Protein AF-A0A521JQ49-F1 (afdb_monomer)

Structure (mmCIF, N/CA/C/O backbone):
data_AF-A0A521JQ49-F1
#
_entry.id   AF-A0A521JQ49-F1
#
loop_
_atom_site.group_PDB
_atom_site.id
_atom_site.type_symbol
_atom_site.label_atom_id
_atom_site.label_alt_id
_atom_site.label_comp_id
_atom_site.label_asym_id
_atom_site.label_entity_id
_atom_site.label_seq_id
_atom_site.pdbx_PDB_ins_code
_atom_site.Cartn_x
_atom_site.Cartn_y
_atom_site.Cartn_z
_atom_site.occupancy
_atom_site.B_iso_or_equiv
_atom_site.auth_seq_id
_atom_site.auth_comp_id
_atom_site.auth_asym_id
_atom_site.auth_atom_id
_atom_site.pdbx_PDB_model_num
ATOM 1 N N . MET A 1 1 ? -17.412 30.060 12.364 1.00 31.48 1 MET A N 1
ATOM 2 C CA . MET A 1 1 ? -17.641 28.691 11.854 1.00 31.48 1 MET A CA 1
ATOM 3 C C . MET A 1 1 ? -16.648 27.800 12.574 1.00 31.48 1 MET A C 1
ATOM 5 O O . MET A 1 1 ? -15.488 28.174 12.624 1.00 31.48 1 MET A O 1
ATOM 9 N N . ALA A 1 2 ? -17.095 26.722 13.217 1.00 30.50 2 ALA A N 1
ATOM 10 C CA . ALA A 1 2 ? -16.216 25.828 13.969 1.00 30.50 2 ALA A CA 1
ATOM 11 C C . ALA A 1 2 ? -15.438 24.932 12.990 1.00 30.50 2 ALA A C 1
ATOM 13 O O . ALA A 1 2 ? -15.905 23.855 12.639 1.00 30.50 2 ALA A O 1
ATOM 14 N N . SER A 1 3 ? -14.298 25.415 12.499 1.00 37.91 3 SER A N 1
ATOM 15 C CA . SER A 1 3 ? -13.393 24.679 11.603 1.00 37.91 3 SER A CA 1
ATOM 16 C C . SER A 1 3 ? -12.404 23.763 12.334 1.00 37.91 3 SER A C 1
ATOM 18 O O . SER A 1 3 ? -11.645 23.062 11.679 1.00 37.91 3 SER A O 1
ATOM 20 N N . ASP A 1 4 ? -12.416 23.730 13.669 1.00 43.69 4 ASP A N 1
ATOM 21 C CA . ASP A 1 4 ? -11.276 23.222 14.449 1.00 43.69 4 ASP A CA 1
ATOM 22 C C . ASP A 1 4 ? -11.618 22.016 15.346 1.00 43.69 4 ASP A C 1
ATOM 24 O O . ASP A 1 4 ? -11.002 21.792 16.388 1.00 43.69 4 ASP A O 1
ATOM 28 N N . VAL A 1 5 ? -12.586 21.192 14.941 1.00 46.16 5 VAL A N 1
ATOM 29 C CA . VAL A 1 5 ? -12.625 19.791 15.386 1.00 46.16 5 VAL A CA 1
ATOM 30 C C . VAL A 1 5 ? -11.880 19.019 14.307 1.00 46.16 5 VAL A C 1
ATOM 32 O O . VAL A 1 5 ? -12.444 18.763 13.248 1.00 46.16 5 VAL A O 1
ATOM 35 N N . GLY A 1 6 ? -10.593 18.736 14.529 1.00 50.19 6 GLY A N 1
ATOM 36 C CA . GLY A 1 6 ? -9.815 17.911 13.605 1.00 50.19 6 GLY A CA 1
ATOM 37 C C . GLY A 1 6 ? -10.588 16.636 13.265 1.00 50.19 6 GLY A C 1
ATOM 38 O O . GLY A 1 6 ? -11.318 16.113 14.108 1.00 50.19 6 GLY A O 1
ATOM 39 N N . ASN A 1 7 ? -10.486 16.159 12.025 1.00 53.72 7 ASN A N 1
ATOM 40 C CA . ASN A 1 7 ? -11.111 14.900 11.629 1.00 53.72 7 ASN A CA 1
ATOM 41 C C . ASN A 1 7 ? -10.481 13.758 12.445 1.00 53.72 7 ASN A C 1
ATOM 43 O O . ASN A 1 7 ? -9.482 13.182 12.038 1.00 53.72 7 ASN A O 1
ATOM 47 N N . TYR A 1 8 ? -11.068 13.422 13.596 1.00 71.62 8 TYR A N 1
ATOM 48 C CA . TYR A 1 8 ? -10.680 12.265 14.415 1.00 71.62 8 TYR A CA 1
ATOM 49 C C . TYR A 1 8 ? -11.219 10.945 13.852 1.00 71.62 8 TYR A C 1
ATOM 51 O O . TYR A 1 8 ? -11.132 9.905 14.497 1.00 71.62 8 TYR A O 1
ATOM 59 N N . GLN A 1 9 ? -11.806 10.994 12.656 1.00 83.25 9 GLN A N 1
ATOM 60 C CA . GLN A 1 9 ? -12.119 9.837 11.839 1.00 83.25 9 GLN A CA 1
ATOM 61 C C . GLN A 1 9 ? -10.811 9.270 11.284 1.00 83.25 9 GLN A C 1
ATOM 63 O O . GLN A 1 9 ? -10.146 9.908 10.471 1.00 83.25 9 GLN A O 1
ATOM 68 N N . LEU A 1 10 ? -10.475 8.058 11.707 1.00 90.88 10 LEU A N 1
ATOM 69 C CA . LEU A 1 10 ? -9.254 7.359 11.317 1.00 90.88 10 LEU A CA 1
ATOM 70 C C . LEU A 1 10 ? -9.487 6.487 10.079 1.00 90.88 10 LEU A C 1
ATOM 72 O O . 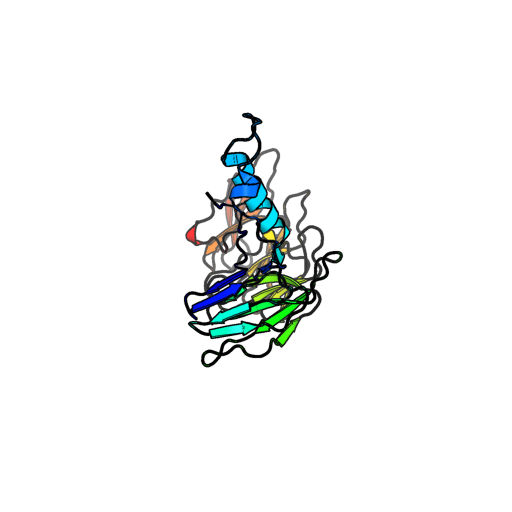LEU A 1 10 ? -8.642 6.430 9.193 1.00 90.88 10 LEU A O 1
ATOM 76 N N . SER A 1 11 ? -10.647 5.830 9.989 1.00 92.81 11 SER A N 1
ATOM 77 C CA . SER A 1 11 ? -11.047 5.059 8.807 1.00 92.81 11 SER A CA 1
ATOM 78 C C . SER A 1 11 ? -12.557 4.827 8.768 1.00 92.81 11 SER A C 1
ATOM 80 O O . SER A 1 11 ? -13.215 4.854 9.809 1.00 92.81 11 SER A O 1
ATOM 82 N N . THR A 1 12 ? -13.124 4.592 7.584 1.00 93.06 12 THR A N 1
ATOM 83 C CA . THR A 1 12 ? -14.559 4.308 7.415 1.00 93.06 12 THR A CA 1
ATOM 84 C C . THR A 1 12 ? -14.818 3.250 6.357 1.00 93.06 12 THR A C 1
ATOM 86 O O . THR A 1 12 ? -14.045 3.071 5.419 1.00 93.06 12 THR A O 1
ATOM 89 N N . SER A 1 13 ? -15.943 2.554 6.499 1.00 91.12 13 SER A N 1
ATOM 90 C CA . SER A 1 13 ? -16.468 1.651 5.483 1.00 91.12 13 SER A CA 1
ATOM 91 C C . SER A 1 13 ? -17.985 1.729 5.437 1.00 91.12 13 SER A C 1
ATOM 93 O O . SER A 1 13 ? -18.670 1.456 6.422 1.00 91.12 13 SER A O 1
ATOM 95 N N . SER A 1 14 ? -18.521 2.061 4.264 1.00 88.19 14 SER A N 1
ATOM 96 C CA . SER A 1 14 ? -19.960 2.000 3.999 1.00 88.19 14 SER A CA 1
ATOM 97 C C . SER A 1 14 ? -20.462 0.567 3.798 1.00 88.19 14 SER A C 1
ATOM 99 O O . SER A 1 14 ? -21.650 0.322 3.976 1.00 88.19 14 SER A O 1
ATOM 101 N N . ILE A 1 15 ? -19.576 -0.386 3.478 1.00 86.38 15 ILE A N 1
ATOM 102 C CA . ILE A 1 15 ? -19.930 -1.796 3.236 1.00 86.38 15 ILE A CA 1
ATOM 103 C C . ILE A 1 15 ? -20.402 -2.458 4.531 1.00 86.38 15 ILE A C 1
ATOM 105 O O . ILE A 1 15 ? -21.446 -3.103 4.557 1.00 86.38 15 ILE A O 1
ATOM 109 N N . VAL A 1 16 ? -19.649 -2.263 5.616 1.00 89.69 16 VAL A N 1
ATOM 110 C CA . VAL A 1 16 ? -19.984 -2.801 6.945 1.00 89.69 16 VAL A CA 1
ATOM 111 C C . VAL A 1 16 ? -20.556 -1.747 7.894 1.00 89.69 16 VAL A C 1
ATOM 113 O O . VAL A 1 16 ? -20.798 -2.050 9.056 1.00 89.69 16 VAL A O 1
ATOM 116 N N . SER A 1 17 ? -20.810 -0.525 7.407 1.00 91.44 17 SER A N 1
ATOM 117 C CA . SER A 1 17 ? -21.291 0.607 8.219 1.00 91.44 17 SER A CA 1
ATOM 118 C C . SER A 1 17 ? -20.440 0.812 9.479 1.00 91.44 17 SER A C 1
ATOM 120 O O . SER A 1 17 ? -20.953 0.835 10.601 1.00 91.44 17 SER A O 1
ATOM 122 N N . ALA A 1 18 ? -19.126 0.911 9.268 1.00 94.06 18 ALA A N 1
ATOM 123 C CA . ALA A 1 18 ? -18.122 1.012 10.318 1.00 94.06 18 ALA A CA 1
ATOM 124 C C . ALA A 1 18 ? -17.349 2.332 10.243 1.00 94.06 18 ALA A C 1
ATOM 126 O O . ALA A 1 18 ? -17.000 2.802 9.155 1.00 94.06 18 ALA A O 1
ATOM 127 N N . VAL A 1 19 ? -17.037 2.895 11.410 1.00 95.44 19 VAL A N 1
ATOM 128 C CA . VAL A 1 19 ? -16.178 4.074 11.570 1.00 95.44 19 VAL A CA 1
ATOM 129 C C . VAL A 1 19 ? -15.189 3.803 12.694 1.00 95.44 19 VAL A C 1
ATOM 131 O O . VAL A 1 19 ? -15.602 3.525 13.817 1.00 95.44 19 VAL A O 1
ATOM 134 N N . VAL A 1 20 ? -13.895 3.913 12.398 1.00 96.44 20 VAL A N 1
ATOM 135 C CA . VAL A 1 20 ? -12.824 3.933 13.401 1.00 96.44 20 VAL A CA 1
ATOM 136 C C . VAL A 1 20 ? -12.488 5.385 13.701 1.00 96.44 20 VAL A C 1
ATOM 138 O O . VAL A 1 20 ? -12.262 6.171 12.776 1.00 96.44 20 VAL A O 1
ATOM 141 N N . TYR A 1 21 ? -12.472 5.756 14.976 1.00 94.75 21 TYR A N 1
ATOM 142 C CA . TYR A 1 21 ? -12.252 7.135 15.396 1.00 94.75 21 TYR A CA 1
ATOM 143 C C . TYR A 1 21 ? -11.681 7.235 16.803 1.00 94.75 21 TYR A C 1
ATOM 145 O O . TYR A 1 21 ? -11.723 6.296 17.596 1.00 94.75 21 TYR A O 1
ATOM 153 N N . GLN A 1 22 ? -11.191 8.428 17.114 1.00 91.94 22 GLN A N 1
ATOM 154 C CA . GLN A 1 22 ? -10.751 8.807 18.447 1.00 91.94 22 GLN A CA 1
ATOM 155 C C . GLN A 1 22 ? -11.693 9.865 19.027 1.00 91.94 22 GLN A C 1
ATOM 157 O O . GLN A 1 22 ? -12.223 10.720 18.312 1.00 91.94 22 GLN A O 1
ATOM 162 N N . LYS A 1 23 ? -11.934 9.804 20.336 1.00 89.38 23 LYS A N 1
ATOM 163 C CA . LYS A 1 23 ? -12.753 10.792 21.049 1.00 89.38 23 LYS A CA 1
ATOM 164 C C . LYS A 1 23 ? -11.875 11.811 21.757 1.00 89.38 23 LYS A C 1
ATOM 166 O O . LYS A 1 23 ? -10.712 11.551 22.040 1.00 89.38 23 LYS A O 1
ATOM 171 N N . ASN A 1 24 ? -12.469 12.947 22.113 1.00 85.25 24 ASN A N 1
ATOM 172 C CA . ASN A 1 24 ? -11.878 13.843 23.098 1.00 85.25 24 ASN A CA 1
ATOM 173 C C . ASN A 1 24 ? -12.423 13.514 24.488 1.00 85.25 24 ASN A C 1
ATOM 175 O O . ASN A 1 24 ? -13.637 13.495 24.697 1.00 85.25 24 ASN A O 1
ATOM 179 N N . ASN A 1 25 ? -11.517 13.348 25.440 1.00 82.75 25 ASN A N 1
ATOM 180 C CA . ASN A 1 25 ? -11.802 13.479 26.855 1.00 82.75 25 ASN A CA 1
ATOM 181 C C . ASN A 1 25 ? -11.955 14.970 27.180 1.00 82.75 25 ASN A C 1
ATOM 183 O O . ASN A 1 25 ? -11.150 15.794 26.744 1.00 82.75 25 ASN A O 1
ATOM 187 N N . MET A 1 26 ? -12.984 15.329 27.943 1.00 77.06 26 MET A N 1
ATOM 188 C CA . MET A 1 26 ? -13.205 16.705 28.384 1.00 77.06 26 MET A CA 1
ATOM 189 C C . MET A 1 26 ? -12.995 16.776 29.892 1.00 77.06 26 MET A C 1
ATOM 191 O O . MET A 1 26 ? -13.676 16.092 30.655 1.00 77.06 26 MET A O 1
ATOM 195 N N . SER A 1 27 ? -12.043 17.599 30.319 1.00 75.88 27 SER A N 1
ATOM 196 C CA . SER A 1 27 ? -11.901 17.940 31.735 1.00 75.88 27 SER A CA 1
ATOM 197 C C . SER A 1 27 ? -13.048 18.852 32.184 1.00 75.88 27 SER A C 1
ATOM 199 O O . SER A 1 27 ? -13.693 19.513 31.369 1.00 75.88 27 SER A O 1
ATOM 201 N N . SER A 1 28 ? -13.344 18.882 33.486 1.00 71.50 28 SER A N 1
ATOM 202 C CA . SER A 1 28 ? -14.395 19.751 34.024 1.00 71.50 28 SER A CA 1
ATOM 203 C C . SER A 1 28 ? -14.069 21.222 33.751 1.00 71.50 28 SER A C 1
ATOM 205 O O . SER A 1 28 ? -13.056 21.732 34.230 1.00 71.50 28 SER A O 1
ATOM 207 N N . ILE A 1 29 ? -14.943 21.913 33.020 1.00 70.19 29 ILE A N 1
ATOM 208 C CA . ILE A 1 29 ? -14.820 23.347 32.746 1.00 70.19 29 ILE A CA 1
ATOM 209 C C . ILE A 1 29 ? -15.590 24.112 33.826 1.00 70.19 29 ILE A C 1
ATOM 211 O O . ILE A 1 29 ? -16.771 23.847 34.054 1.00 70.19 29 ILE A O 1
ATOM 215 N N . ASN A 1 30 ? -14.948 25.087 34.473 1.00 71.69 30 ASN A N 1
ATOM 216 C CA . ASN A 1 30 ? -15.637 25.986 35.398 1.00 71.69 30 ASN A CA 1
ATOM 217 C C . ASN A 1 30 ? -16.684 26.820 34.645 1.00 71.69 30 ASN A C 1
ATOM 219 O O . ASN A 1 30 ? -16.354 27.581 33.736 1.00 71.69 30 ASN A O 1
ATOM 223 N N . THR A 1 31 ? -17.949 26.701 35.043 1.00 70.88 31 THR A N 1
ATOM 224 C CA . THR A 1 31 ? -19.044 27.515 34.504 1.00 70.88 31 THR A CA 1
ATOM 225 C C . THR A 1 31 ? -18.923 28.959 34.992 1.00 70.88 31 THR A C 1
ATOM 227 O O . THR A 1 31 ? -18.894 29.187 36.200 1.00 70.88 31 THR A O 1
ATOM 230 N N . GLN A 1 32 ? -18.897 29.930 34.075 1.00 69.12 32 GLN A N 1
ATOM 231 C CA . GLN A 1 32 ? -18.941 31.364 34.396 1.00 69.12 32 GLN A CA 1
ATOM 232 C C . GLN A 1 32 ? -20.349 31.917 34.175 1.00 69.12 32 GLN A C 1
ATOM 234 O O . GLN A 1 32 ? -21.030 31.528 33.221 1.00 69.12 32 GLN A O 1
ATOM 239 N N . LYS A 1 33 ? -20.806 32.829 35.042 1.00 75.31 33 LYS A N 1
ATOM 240 C CA . LYS A 1 33 ? -22.092 33.497 34.813 1.00 75.31 33 LYS A CA 1
ATOM 241 C C . LYS A 1 33 ? -21.931 34.528 33.708 1.00 75.31 33 LYS A C 1
ATOM 243 O O . LYS A 1 33 ? -20.992 35.313 33.720 1.00 75.31 33 LYS A O 1
ATOM 248 N N . LEU A 1 34 ? -22.904 34.595 32.802 1.00 68.62 34 LEU A N 1
ATOM 249 C CA . LEU A 1 34 ? -22.906 35.576 31.713 1.00 68.62 34 LEU A CA 1
ATOM 250 C C . LEU A 1 34 ? -22.799 37.024 32.230 1.00 68.62 34 LEU A C 1
ATOM 252 O O . LEU A 1 34 ? -22.136 37.854 31.620 1.00 68.62 34 LEU A O 1
ATOM 256 N N . SER A 1 35 ? -23.389 37.306 33.394 1.00 74.12 35 SER A N 1
ATOM 257 C CA . SER A 1 35 ? -23.287 38.607 34.056 1.00 74.12 35 SER A CA 1
ATOM 258 C C . SER A 1 35 ? -21.869 38.963 34.508 1.00 74.12 35 SER A C 1
ATOM 260 O O . SER A 1 35 ? -21.582 40.138 34.606 1.00 74.12 35 SER A O 1
ATOM 262 N N . GLU A 1 36 ? -20.992 37.995 34.786 1.00 70.19 36 GLU A N 1
ATOM 263 C CA . GLU A 1 36 ? -19.593 38.237 35.197 1.00 70.19 36 GLU A CA 1
ATOM 264 C C . GLU A 1 36 ? -18.675 38.505 33.994 1.00 70.19 36 GLU A C 1
ATOM 266 O O . GLU A 1 36 ? -17.567 39.009 34.147 1.00 70.19 36 GLU A O 1
ATOM 271 N N . ILE A 1 37 ? -19.142 38.155 32.793 1.00 66.75 37 ILE A N 1
ATOM 272 C CA . ILE A 1 37 ? -18.418 38.316 31.529 1.00 66.75 37 ILE A CA 1
ATOM 273 C C . ILE A 1 37 ? -18.683 39.711 30.938 1.00 66.75 37 ILE A C 1
ATOM 275 O O . ILE A 1 37 ? -17.800 40.292 30.326 1.00 66.75 37 ILE A O 1
ATOM 279 N N . ILE A 1 38 ? -19.876 40.277 31.160 1.00 67.00 38 ILE A N 1
ATOM 280 C CA . ILE A 1 38 ? -20.345 41.530 30.531 1.00 67.00 38 ILE A CA 1
ATOM 281 C C . ILE A 1 38 ? -20.077 42.775 31.419 1.00 67.00 38 ILE A C 1
ATOM 283 O O . ILE A 1 38 ? -20.438 43.890 31.064 1.00 67.00 38 ILE A O 1
ATOM 287 N N . THR A 1 39 ? -19.452 42.623 32.592 1.00 60.22 39 THR A N 1
ATOM 288 C CA . THR A 1 39 ? -19.426 43.671 33.639 1.00 60.22 39 THR A CA 1
ATOM 289 C C . THR A 1 39 ? -18.318 44.727 33.582 1.00 60.22 39 THR A C 1
ATOM 291 O O . THR A 1 39 ? -18.199 45.486 34.540 1.00 60.22 39 THR A O 1
ATOM 294 N N . SER A 1 40 ? -17.514 44.847 32.527 1.00 55.66 40 SER A N 1
ATOM 295 C CA . SER A 1 40 ? -16.548 45.955 32.454 1.00 55.66 40 SER A CA 1
ATOM 296 C C . SER A 1 40 ? -17.086 47.113 31.616 1.00 55.66 40 SER A C 1
ATOM 298 O O . SER A 1 40 ? -17.296 46.958 30.418 1.00 55.66 40 SER A O 1
ATOM 300 N N . ASP A 1 41 ? -17.190 48.293 32.234 1.00 56.88 41 ASP A N 1
ATOM 301 C CA . ASP A 1 41 ? -17.374 49.612 31.595 1.00 56.88 41 ASP A CA 1
ATOM 302 C C . ASP A 1 41 ? -16.250 49.977 30.582 1.00 56.88 41 ASP A C 1
ATOM 304 O O . ASP A 1 41 ? -16.240 51.068 30.009 1.00 56.88 41 ASP A O 1
ATOM 308 N N . ASP A 1 42 ? -15.305 49.064 30.329 1.00 56.06 42 ASP A N 1
ATOM 309 C CA . ASP A 1 42 ? -14.227 49.190 29.352 1.00 56.06 42 ASP A CA 1
ATOM 310 C C . ASP A 1 42 ? -14.703 48.765 27.957 1.00 56.06 42 ASP A C 1
ATOM 312 O O . ASP A 1 42 ? -14.700 47.599 27.562 1.00 56.06 42 ASP A O 1
ATOM 316 N N . ASN A 1 43 ? -15.091 49.780 27.194 1.00 57.28 43 ASN A N 1
ATOM 317 C CA . ASN A 1 43 ? -15.701 49.740 25.866 1.00 57.28 43 ASN A CA 1
ATOM 318 C C . ASN A 1 43 ? -14.747 49.279 24.729 1.00 57.28 43 ASN A C 1
ATOM 320 O O . ASN A 1 43 ? -14.817 49.797 23.615 1.00 57.28 43 ASN A O 1
ATOM 324 N N . TYR A 1 44 ? -13.815 48.358 25.009 1.00 59.38 44 TYR A N 1
ATOM 325 C CA . TYR A 1 44 ? -12.797 47.887 24.056 1.00 59.38 44 TYR A CA 1
ATOM 326 C C . TYR A 1 44 ? -12.820 46.369 23.808 1.00 59.38 44 TYR A C 1
ATOM 328 O O . TYR A 1 44 ? -12.344 45.930 22.765 1.00 59.38 44 TYR A O 1
ATOM 336 N N . TYR A 1 45 ? -13.401 45.573 24.715 1.00 63.88 45 TYR A N 1
ATOM 337 C CA . TYR A 1 45 ? -13.618 44.139 24.491 1.00 63.88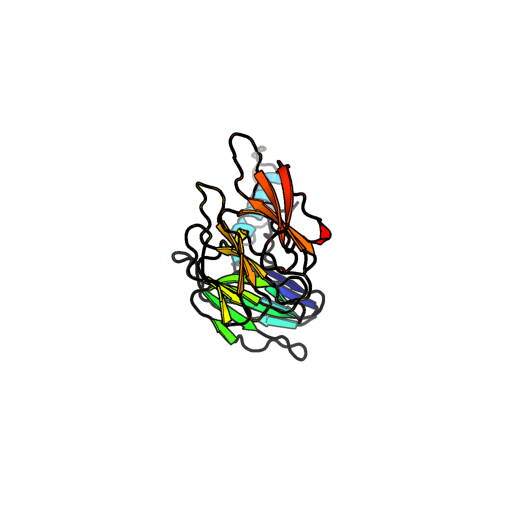 45 TYR A CA 1
ATOM 338 C C . TYR A 1 45 ? -14.954 43.922 23.787 1.00 63.88 45 TYR A C 1
ATOM 340 O O . TYR A 1 45 ? -16.028 44.199 24.325 1.00 63.88 45 TYR A O 1
ATOM 348 N N . SER A 1 46 ? -14.897 43.443 22.551 1.00 71.25 46 SER A N 1
ATOM 349 C CA . SER A 1 46 ? -16.096 43.138 21.786 1.00 71.25 46 SER A CA 1
ATOM 350 C C . SER A 1 46 ? -16.704 41.811 22.256 1.00 71.25 46 SER A C 1
ATOM 352 O O . SER A 1 46 ? -16.020 40.935 22.781 1.00 71.25 46 SER A O 1
ATOM 354 N N . VAL A 1 47 ? -18.000 41.602 22.006 1.00 70.50 47 VAL A N 1
ATOM 355 C CA . VAL A 1 47 ? -18.672 40.301 22.227 1.00 70.50 47 VAL A CA 1
ATOM 356 C C . VAL A 1 47 ? -17.916 39.144 21.551 1.00 70.50 47 VAL A C 1
ATOM 358 O O . VAL A 1 47 ? -17.961 38.009 22.023 1.00 70.50 47 VAL A O 1
ATOM 361 N N . TYR A 1 48 ? -17.200 39.436 20.464 1.00 72.94 48 TYR A N 1
ATOM 362 C CA . TYR A 1 48 ? -16.380 38.471 19.744 1.00 72.94 48 TYR A CA 1
ATOM 363 C C . TYR A 1 48 ? -15.224 37.930 20.597 1.00 72.94 48 TYR A C 1
ATOM 365 O O . TYR A 1 48 ? -15.001 36.722 20.609 1.00 72.94 48 TYR A O 1
ATOM 373 N N . ASP A 1 49 ? -14.554 38.792 21.361 1.00 77.12 49 ASP A N 1
ATOM 374 C CA . ASP A 1 49 ? -13.399 38.422 22.186 1.00 77.12 49 ASP A CA 1
ATOM 375 C C . ASP A 1 49 ? -13.813 37.489 23.336 1.00 77.12 49 ASP A C 1
ATOM 377 O O . ASP A 1 49 ? -13.166 36.478 23.596 1.00 77.12 49 ASP A O 1
ATOM 381 N N . TYR A 1 50 ? -14.977 37.732 23.947 1.00 75.25 50 TYR A N 1
ATOM 382 C CA . TYR A 1 50 ? -15.530 36.840 24.973 1.00 75.25 50 TYR A CA 1
ATOM 383 C C . TYR A 1 50 ? -15.921 35.461 24.428 1.00 75.25 50 TYR A C 1
ATOM 385 O O . TYR A 1 50 ? -15.728 34.442 25.095 1.00 75.25 50 TYR A O 1
ATOM 393 N N . ILE A 1 51 ? -16.491 35.413 23.219 1.00 78.00 51 ILE A N 1
ATOM 394 C CA . ILE A 1 51 ? -16.811 34.147 22.549 1.00 78.00 51 ILE A CA 1
ATOM 395 C C . ILE A 1 51 ? -15.521 33.386 22.233 1.00 78.00 51 ILE A C 1
ATOM 397 O O . ILE A 1 51 ? -15.477 32.171 22.434 1.00 78.00 51 ILE A O 1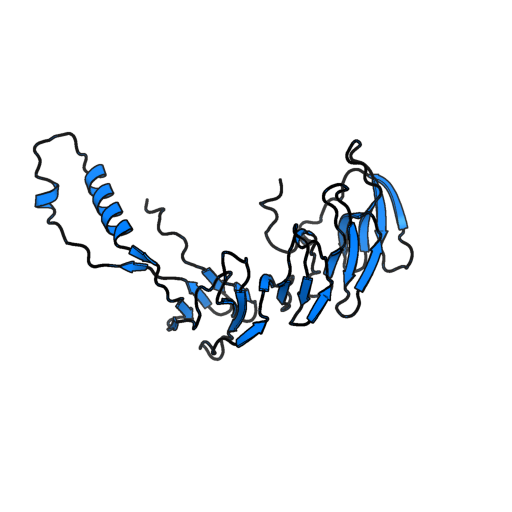
ATOM 401 N N . TYR A 1 52 ? -14.483 34.089 21.779 1.00 81.38 52 TYR A N 1
ATOM 402 C CA . TYR A 1 52 ? -13.180 33.507 21.485 1.00 81.38 52 TYR A CA 1
ATOM 403 C C . TYR A 1 52 ? -12.530 32.903 22.740 1.00 81.38 52 TYR A C 1
ATOM 405 O O . TYR A 1 52 ? -12.167 31.728 22.734 1.00 81.38 52 TYR A O 1
ATOM 413 N N . ASP A 1 53 ? -12.497 33.631 23.858 1.00 80.69 53 ASP A N 1
ATOM 414 C CA . ASP A 1 53 ? -11.947 33.135 25.128 1.00 80.69 53 ASP A CA 1
ATOM 415 C C . ASP A 1 53 ? -12.678 31.890 25.652 1.00 80.69 53 ASP A C 1
ATOM 417 O O . ASP A 1 53 ? -12.064 30.961 26.186 1.00 80.69 53 ASP A O 1
ATOM 421 N N . LEU A 1 54 ? -14.006 31.846 25.510 1.00 79.75 54 LEU A N 1
ATOM 422 C CA . LEU A 1 54 ? -14.797 30.669 25.874 1.00 79.75 54 LEU A CA 1
ATOM 423 C C . LEU A 1 54 ? -14.480 29.474 24.968 1.00 79.75 54 LEU A C 1
ATOM 425 O O . LEU A 1 54 ? -14.363 28.350 25.461 1.00 79.75 54 LEU A O 1
ATOM 429 N N . GLN A 1 55 ? -14.323 29.703 23.663 1.00 82.62 55 GLN A N 1
ATOM 430 C CA . GLN A 1 55 ? -13.933 28.663 22.711 1.00 82.62 55 GLN A CA 1
ATOM 431 C C . GLN A 1 55 ? -12.543 28.110 23.026 1.00 82.62 55 GLN A C 1
ATOM 433 O O . GLN A 1 55 ? -12.384 26.891 23.059 1.00 82.62 55 GLN A O 1
ATOM 438 N N . GLU A 1 56 ? -11.578 28.972 23.344 1.00 81.94 56 GLU A N 1
ATOM 439 C CA . GLU A 1 56 ? -10.222 28.564 23.712 1.00 81.94 56 GLU A CA 1
ATOM 440 C C . GLU A 1 56 ? -10.187 27.793 25.036 1.00 81.94 56 GLU A C 1
ATOM 442 O O . GLU A 1 56 ? -9.535 26.755 25.119 1.00 81.94 56 GLU A O 1
ATOM 447 N N . LYS A 1 57 ? -10.965 28.192 26.052 1.00 81.25 57 LYS A N 1
ATOM 448 C CA . LYS A 1 57 ? -11.103 27.406 27.296 1.00 81.25 57 LYS A CA 1
ATOM 449 C C . LYS A 1 57 ? -11.680 26.015 27.035 1.00 81.25 57 LYS A C 1
ATOM 451 O O . LYS A 1 57 ? -11.186 25.028 27.578 1.00 81.25 57 LYS A O 1
ATOM 456 N N . ILE A 1 58 ? -12.710 25.918 26.190 1.00 80.69 58 ILE A N 1
ATOM 457 C CA . ILE A 1 58 ? -13.285 24.626 25.791 1.00 80.69 58 ILE A CA 1
ATOM 458 C C . ILE A 1 58 ? -12.252 23.808 25.013 1.00 80.69 58 ILE A C 1
ATOM 460 O O . ILE A 1 58 ? -12.120 22.612 25.264 1.00 80.69 58 ILE A O 1
ATOM 464 N N . ARG A 1 59 ? -11.500 24.427 24.100 1.00 79.06 59 ARG A N 1
ATOM 465 C CA . ARG A 1 59 ? -10.453 23.768 23.316 1.00 79.06 59 ARG A CA 1
ATOM 466 C C . ARG A 1 59 ? -9.348 23.221 24.217 1.00 79.06 59 ARG A C 1
ATOM 468 O O . ARG A 1 59 ? -9.065 22.033 24.146 1.00 79.06 59 ARG A O 1
ATOM 475 N N . ALA A 1 60 ? -8.808 24.045 25.110 1.00 80.44 60 ALA A N 1
ATOM 476 C CA . ALA A 1 60 ? -7.756 23.670 26.053 1.00 80.44 60 ALA A CA 1
ATOM 477 C C . ALA A 1 60 ? -8.204 22.606 27.070 1.00 80.44 60 ALA A C 1
ATOM 479 O O . ALA A 1 60 ? -7.377 21.880 27.612 1.00 80.44 60 ALA A O 1
ATOM 480 N N . SER A 1 61 ? -9.511 22.491 27.333 1.00 81.31 61 SER A N 1
ATOM 481 C CA . SER A 1 61 ? -10.051 21.454 28.222 1.00 81.31 61 SER A CA 1
ATOM 482 C C . SER A 1 61 ? -10.153 20.065 27.580 1.00 81.31 61 SER A C 1
ATOM 484 O O . SER A 1 61 ? -10.375 19.083 28.303 1.00 81.31 61 SER A O 1
ATOM 486 N N . ARG A 1 62 ? -10.049 19.984 26.244 1.00 82.75 62 ARG A N 1
ATOM 487 C CA . ARG A 1 62 ? -10.142 18.743 25.470 1.00 82.75 62 ARG A CA 1
ATOM 488 C C . ARG A 1 62 ? -8.760 18.133 25.310 1.00 82.75 62 ARG A C 1
ATOM 490 O O . ARG A 1 62 ? -7.850 18.782 24.811 1.00 82.75 62 ARG A O 1
ATOM 497 N N . ASN A 1 63 ? -8.649 16.860 25.655 1.00 82.75 63 ASN A N 1
ATOM 498 C CA . ASN A 1 63 ? -7.487 16.041 25.342 1.00 82.75 63 ASN A CA 1
ATOM 499 C C . ASN A 1 63 ? -7.954 14.833 24.543 1.00 82.75 63 ASN A C 1
ATOM 501 O O . ASN A 1 63 ? -9.059 14.338 24.770 1.00 82.75 63 ASN A O 1
ATOM 505 N N . LEU A 1 64 ? -7.130 14.350 23.621 1.00 84.00 64 LEU A N 1
ATOM 506 C CA . LEU A 1 64 ? -7.448 13.125 22.898 1.00 84.00 64 LEU A CA 1
ATOM 507 C C . LEU A 1 64 ? -7.498 11.943 23.867 1.00 84.00 64 LEU A C 1
ATOM 509 O O . LEU A 1 64 ? -6.712 11.860 24.807 1.00 84.00 64 LEU A O 1
ATOM 513 N N . SER A 1 65 ? -8.482 11.073 23.669 1.00 86.81 65 SER A N 1
ATOM 514 C CA . SER A 1 65 ? -8.573 9.802 24.375 1.00 86.81 65 SER A CA 1
ATOM 515 C C . SER A 1 65 ? -7.475 8.877 23.877 1.00 86.81 65 SER A C 1
ATOM 517 O O . SER A 1 65 ? -7.283 8.771 22.670 1.00 86.81 65 SER A O 1
ATOM 519 N N . ASP A 1 66 ? -6.797 8.186 24.788 1.00 86.81 66 ASP A N 1
ATOM 520 C CA . ASP A 1 66 ? -5.833 7.146 24.414 1.00 86.81 66 ASP A CA 1
ATOM 521 C C . ASP A 1 66 ? -6.528 5.943 23.747 1.00 86.81 66 ASP A C 1
ATOM 523 O O . ASP A 1 66 ? -5.914 5.232 22.955 1.00 86.81 66 ASP A O 1
ATOM 527 N N . ASP A 1 67 ? -7.827 5.754 24.012 1.00 93.19 67 ASP A N 1
ATOM 528 C CA . ASP A 1 67 ? -8.631 4.682 23.435 1.00 93.19 67 ASP A CA 1
ATOM 529 C C . ASP A 1 67 ? -9.042 4.985 21.990 1.00 93.19 67 ASP A C 1
ATOM 531 O O . ASP A 1 67 ? -9.451 6.100 21.636 1.00 93.19 67 ASP A O 1
ATOM 535 N N . ILE A 1 68 ? -9.045 3.933 21.175 1.00 95.56 68 ILE A N 1
ATOM 536 C CA . ILE A 1 68 ? -9.589 3.954 19.821 1.00 95.56 68 ILE A CA 1
ATOM 537 C C . ILE A 1 68 ? -10.939 3.250 19.804 1.00 95.56 68 ILE A C 1
ATOM 539 O O . ILE A 1 68 ? -11.104 2.150 20.334 1.00 95.56 68 ILE A O 1
ATOM 543 N N . TYR A 1 69 ? -11.913 3.895 19.171 1.00 95.44 69 TYR A N 1
ATOM 544 C CA . TYR A 1 69 ? -13.298 3.456 19.135 1.00 95.44 69 TYR A CA 1
ATOM 545 C C . TYR A 1 69 ? -13.670 2.962 17.741 1.00 95.44 69 TYR A C 1
ATOM 547 O O . TYR A 1 69 ? -13.263 3.524 16.722 1.00 95.44 69 TYR A O 1
ATOM 555 N N . LEU A 1 70 ? -14.506 1.930 17.712 1.00 96.56 70 LEU A N 1
ATOM 556 C CA . LEU A 1 70 ? -15.206 1.446 16.535 1.00 96.56 70 LEU A CA 1
ATOM 557 C C . LEU A 1 70 ? -16.706 1.655 16.743 1.00 96.56 70 LEU A C 1
ATOM 559 O O . LEU A 1 70 ? -17.309 1.022 17.612 1.00 96.56 70 LEU A O 1
ATOM 563 N N . ALA A 1 71 ? -17.314 2.489 15.905 1.00 95.50 71 ALA A N 1
ATOM 564 C CA . ALA A 1 71 ? -18.759 2.495 15.722 1.00 95.50 71 ALA A CA 1
ATOM 565 C C . ALA A 1 71 ? -19.118 1.481 14.634 1.00 95.50 71 ALA A C 1
ATOM 567 O O . ALA A 1 71 ? -18.551 1.514 13.541 1.00 95.50 71 ALA A O 1
ATOM 568 N N . LEU A 1 72 ? -20.059 0.589 14.937 1.00 93.38 72 LEU A N 1
ATOM 569 C CA . LEU A 1 72 ? -20.555 -0.454 14.045 1.00 93.38 72 LEU A CA 1
ATOM 570 C C . LEU A 1 72 ? -22.086 -0.458 14.086 1.00 93.38 72 LEU A C 1
ATOM 572 O O . LEU A 1 72 ? -22.702 -1.012 15.003 1.00 93.38 72 LEU A O 1
ATOM 576 N N . GLY A 1 73 ? -22.707 0.197 13.103 1.00 87.56 73 GLY A N 1
ATOM 577 C CA . GLY A 1 73 ? -24.135 0.512 13.156 1.00 87.56 73 GLY A CA 1
ATOM 578 C C . GLY A 1 73 ? -24.476 1.356 14.393 1.00 87.56 73 GLY A C 1
ATOM 579 O O . GLY A 1 73 ? -23.928 2.436 14.576 1.00 87.56 73 GLY A O 1
ATOM 580 N N . GLU A 1 74 ? -25.368 0.854 15.251 1.00 88.62 74 GLU A N 1
ATOM 581 C CA . GLU A 1 74 ? -25.789 1.521 16.499 1.00 88.62 74 GLU A CA 1
ATOM 582 C C . GLU A 1 74 ? -24.935 1.144 17.724 1.00 88.62 74 GLU A C 1
ATOM 584 O O . GLU A 1 74 ? -25.221 1.571 18.843 1.00 88.62 74 GLU A O 1
ATOM 589 N N . LYS A 1 75 ? -23.910 0.303 17.544 1.00 93.94 75 LYS A N 1
ATOM 590 C CA . LYS A 1 75 ? -23.039 -0.160 18.628 1.00 93.94 75 LYS A CA 1
ATOM 591 C C . LYS A 1 75 ? -21.703 0.559 18.591 1.00 93.94 75 LYS A C 1
ATOM 593 O O . LYS A 1 75 ? -21.193 0.887 17.524 1.00 93.94 75 LYS A O 1
ATOM 598 N N . GLU A 1 76 ? -21.110 0.712 19.763 1.00 94.81 76 GLU A N 1
ATOM 599 C CA . GLU A 1 76 ? -19.755 1.219 19.928 1.00 94.81 76 GLU A CA 1
ATOM 600 C C . GLU A 1 76 ? -18.940 0.229 20.761 1.00 94.81 76 GLU A C 1
ATOM 602 O O . GLU A 1 76 ? -19.450 -0.380 21.705 1.00 94.81 76 GLU A O 1
ATOM 607 N N . THR A 1 77 ? -17.675 0.051 20.399 1.00 96.00 77 THR A N 1
ATOM 608 C CA . THR A 1 77 ? -16.709 -0.743 21.158 1.00 96.00 77 THR A CA 1
ATOM 609 C C . THR A 1 77 ? -15.322 -0.114 21.065 1.00 96.00 77 THR A C 1
ATOM 611 O O . THR A 1 77 ? -15.093 0.753 20.220 1.00 96.00 77 THR A O 1
ATOM 614 N N . THR A 1 78 ? -14.405 -0.529 21.934 1.00 96.25 78 THR A N 1
ATOM 615 C CA . THR A 1 78 ? -12.998 -0.124 21.882 1.00 96.25 78 THR A CA 1
ATOM 616 C C . THR A 1 78 ? -12.168 -1.168 21.142 1.00 96.25 78 THR A C 1
ATOM 618 O O . THR A 1 78 ? -12.497 -2.356 21.128 1.00 96.25 78 THR A O 1
ATOM 621 N N . ILE A 1 79 ? -11.095 -0.716 20.501 1.00 97.56 79 ILE A N 1
ATOM 622 C CA . ILE A 1 79 ? -10.103 -1.578 19.859 1.00 97.56 79 ILE A CA 1
ATOM 623 C C . ILE A 1 79 ? -8.925 -1.738 20.827 1.00 97.56 79 ILE A C 1
ATOM 625 O O . ILE A 1 79 ? -8.415 -0.749 21.342 1.00 97.56 79 ILE A O 1
ATOM 629 N N . ASP A 1 80 ? -8.517 -2.982 21.085 1.00 96.88 80 ASP A N 1
ATOM 630 C CA . ASP A 1 80 ? -7.338 -3.310 21.900 1.00 96.88 80 ASP A CA 1
ATOM 631 C C . ASP A 1 80 ? -6.063 -2.997 21.101 1.00 96.88 80 ASP A C 1
ATOM 633 O O . ASP A 1 80 ? -5.713 -3.735 20.178 1.00 96.88 80 ASP A O 1
ATOM 637 N N . CYS A 1 81 ? -5.438 -1.856 21.395 1.00 96.62 81 CYS A N 1
ATOM 638 C CA . CYS A 1 81 ? -4.246 -1.354 20.713 1.00 96.62 81 CYS A CA 1
ATOM 639 C C . CYS A 1 81 ? -3.485 -0.350 21.592 1.00 96.62 81 CYS A C 1
ATOM 641 O O . CYS A 1 81 ? -4.061 0.274 22.484 1.00 96.62 81 CYS A O 1
ATOM 643 N N . ILE A 1 82 ? -2.201 -0.152 21.308 1.00 94.88 82 ILE A N 1
ATOM 644 C CA . ILE A 1 82 ? -1.293 0.748 22.019 1.00 94.88 82 ILE A CA 1
ATOM 645 C C . ILE A 1 82 ? -0.558 1.607 20.989 1.00 94.88 82 ILE A C 1
ATOM 647 O O . ILE A 1 82 ? 0.141 1.090 20.127 1.00 94.88 82 ILE A O 1
ATOM 651 N N . ASN A 1 83 ? -0.689 2.935 21.080 1.00 93.50 83 ASN A N 1
ATOM 652 C CA . ASN A 1 83 ? -0.035 3.888 20.166 1.00 93.50 83 ASN A CA 1
ATOM 653 C C . ASN A 1 83 ? -0.228 3.549 18.669 1.00 93.50 83 ASN A C 1
ATOM 655 O O . ASN A 1 83 ? 0.694 3.657 17.857 1.00 93.50 83 ASN A O 1
ATOM 659 N N . ALA A 1 84 ? -1.430 3.096 18.309 1.00 95.00 84 ALA A N 1
ATOM 660 C CA . ALA A 1 84 ? -1.698 2.571 16.982 1.00 95.00 84 ALA A CA 1
ATOM 661 C C . ALA A 1 84 ? -1.960 3.659 15.927 1.00 95.00 84 ALA A C 1
ATOM 663 O O . ALA A 1 84 ? -2.591 4.690 16.182 1.00 95.00 84 ALA A O 1
ATOM 664 N N . ARG A 1 85 ? -1.493 3.410 14.702 1.00 92.94 85 ARG A N 1
ATOM 665 C CA . ARG A 1 85 ? -1.514 4.349 13.571 1.00 92.94 85 ARG A CA 1
ATOM 666 C C . ARG A 1 85 ? -1.900 3.670 12.269 1.00 92.94 85 ARG A C 1
ATOM 668 O O . ARG A 1 85 ? -2.042 2.454 12.201 1.00 92.94 85 ARG A O 1
ATOM 675 N N . ASN A 1 86 ? -2.024 4.489 11.225 1.00 92.94 86 ASN A N 1
ATOM 676 C CA . ASN A 1 86 ? -2.268 4.062 9.851 1.00 92.94 86 ASN A CA 1
ATOM 677 C C . ASN A 1 86 ? -3.461 3.110 9.792 1.00 92.94 86 ASN A C 1
ATOM 679 O O . ASN A 1 86 ? -3.305 1.919 9.566 1.00 92.94 86 ASN A O 1
ATOM 683 N N . TRP A 1 87 ? -4.651 3.630 10.063 1.00 95.25 87 TRP A N 1
ATOM 684 C CA . TRP A 1 87 ? -5.873 2.839 10.151 1.00 95.25 87 TRP A CA 1
ATOM 685 C C . TRP A 1 87 ? -6.509 2.660 8.780 1.00 95.25 87 TRP A C 1
ATOM 687 O O . TRP A 1 87 ? -6.616 3.610 8.006 1.00 95.25 87 TRP A O 1
ATOM 697 N N . SER A 1 88 ? -6.967 1.454 8.468 1.00 94.50 88 SER A N 1
ATOM 698 C CA . SER A 1 88 ? -7.682 1.188 7.221 1.00 94.50 88 SER A CA 1
ATOM 699 C C . SER A 1 88 ? -8.706 0.073 7.385 1.00 94.50 88 SER A C 1
ATOM 701 O O . SER A 1 88 ? -8.456 -0.914 8.070 1.00 94.50 88 SER A O 1
ATOM 703 N N . ILE A 1 89 ? -9.858 0.210 6.727 1.00 93.62 89 ILE A N 1
ATOM 704 C CA . ILE A 1 89 ? -10.856 -0.856 6.607 1.00 93.62 89 ILE A CA 1
ATOM 705 C C . ILE A 1 89 ? -10.826 -1.376 5.171 1.00 93.62 89 ILE A C 1
ATOM 707 O O . ILE A 1 89 ? -10.984 -0.602 4.226 1.00 93.62 89 ILE A O 1
ATOM 711 N N . ASN A 1 90 ? -10.613 -2.679 4.992 1.00 91.12 90 ASN A N 1
ATOM 712 C CA . ASN A 1 90 ? -10.598 -3.285 3.661 1.00 91.12 90 ASN A CA 1
ATOM 713 C C . ASN A 1 90 ? -12.026 -3.484 3.106 1.00 91.12 90 ASN A C 1
ATOM 715 O O . ASN A 1 90 ? -13.030 -3.253 3.784 1.00 91.12 90 ASN A O 1
ATOM 719 N N . LYS A 1 91 ? -12.134 -3.966 1.860 1.00 86.69 91 LYS A N 1
ATOM 720 C CA . LYS A 1 91 ? -13.434 -4.244 1.219 1.00 86.69 91 LYS A CA 1
ATOM 721 C C . LYS A 1 91 ? -14.280 -5.287 1.965 1.00 86.69 91 LYS A C 1
ATOM 723 O O . LYS A 1 91 ? -15.503 -5.201 1.923 1.00 86.69 91 LYS A O 1
ATOM 728 N N . ALA A 1 92 ? -13.647 -6.236 2.655 1.00 87.81 92 ALA A N 1
ATOM 729 C CA . ALA A 1 92 ? -14.331 -7.234 3.479 1.00 87.81 92 ALA A CA 1
ATOM 730 C C . ALA A 1 92 ? -14.824 -6.670 4.829 1.00 87.81 92 ALA A C 1
ATOM 732 O O . ALA A 1 92 ? -15.535 -7.358 5.558 1.00 87.81 92 ALA A O 1
ATOM 733 N N . GLY A 1 93 ? -14.471 -5.424 5.165 1.00 90.50 93 GLY A N 1
ATOM 734 C CA . GLY A 1 93 ? -14.829 -4.781 6.427 1.00 90.50 93 GLY A CA 1
ATOM 735 C C . GLY A 1 93 ? -13.875 -5.075 7.583 1.00 90.50 93 GLY A C 1
ATOM 736 O O . GLY A 1 93 ? -14.152 -4.671 8.709 1.00 90.50 93 GLY A O 1
ATOM 737 N N . SER A 1 94 ? -12.760 -5.754 7.327 1.00 93.88 94 SER A N 1
ATOM 738 C CA . SER A 1 94 ? -11.725 -5.988 8.329 1.00 93.88 94 SER A CA 1
ATOM 739 C C . SER A 1 94 ? -10.858 -4.752 8.528 1.00 93.88 94 SER A C 1
ATOM 741 O O . SER A 1 94 ? -10.535 -4.045 7.571 1.00 93.88 94 SER A O 1
ATOM 743 N N . ILE A 1 95 ? -10.459 -4.521 9.774 1.00 96.94 95 ILE A N 1
ATOM 744 C CA . ILE A 1 95 ? -9.651 -3.382 10.202 1.00 96.94 95 ILE A CA 1
ATOM 745 C C . ILE A 1 95 ? -8.177 -3.788 10.212 1.00 96.94 95 ILE A C 1
ATOM 747 O O . ILE A 1 95 ? -7.827 -4.849 10.728 1.00 96.94 95 ILE A O 1
ATOM 751 N N . TYR A 1 96 ? -7.328 -2.921 9.673 1.00 97.56 96 TYR A N 1
ATOM 752 C CA . TYR A 1 96 ? -5.874 -3.018 9.696 1.00 97.56 96 TYR A CA 1
ATOM 753 C C . TYR A 1 96 ? -5.291 -1.758 10.332 1.00 97.56 96 TYR A C 1
ATOM 755 O O . TYR A 1 96 ? -5.853 -0.666 10.190 1.00 97.56 96 TYR A O 1
ATOM 763 N N . PHE A 1 97 ? -4.188 -1.922 11.057 1.00 98.00 97 PHE A N 1
ATOM 764 C CA . PHE A 1 97 ? -3.469 -0.834 11.719 1.00 98.00 97 PHE A CA 1
ATOM 765 C C . PHE A 1 97 ? -2.043 -1.253 12.077 1.00 98.00 97 PHE A C 1
ATOM 767 O O . PHE A 1 97 ? -1.740 -2.444 12.139 1.00 98.00 97 PHE A O 1
ATOM 774 N N . LEU A 1 98 ? -1.174 -0.270 12.307 1.00 98.38 98 LEU A N 1
ATOM 775 C CA . LEU A 1 98 ? 0.146 -0.477 12.900 1.00 98.38 98 LEU A CA 1
ATOM 776 C C . LEU A 1 98 ? 0.057 -0.204 14.398 1.00 98.38 98 LEU A C 1
ATOM 778 O O . LEU A 1 98 ? -0.196 0.929 14.787 1.00 98.38 98 LEU A O 1
ATOM 782 N N . ASP A 1 99 ? 0.240 -1.232 15.210 1.00 98.38 99 ASP A N 1
ATOM 783 C CA . ASP A 1 99 ? 0.207 -1.204 16.671 1.00 98.38 99 ASP A CA 1
ATOM 784 C C . ASP A 1 99 ? 1.608 -1.051 17.269 1.00 98.38 99 ASP A C 1
ATOM 786 O O . ASP A 1 99 ? 2.596 -1.350 16.598 1.00 98.38 99 ASP A O 1
ATOM 790 N N . ASP A 1 100 ? 1.699 -0.585 18.515 1.00 97.44 100 ASP A N 1
ATOM 791 C CA . ASP A 1 100 ? 2.961 -0.311 19.225 1.00 97.44 100 ASP A CA 1
ATOM 792 C C . ASP A 1 100 ? 3.973 0.452 18.350 1.00 97.44 100 ASP A C 1
ATOM 794 O O . ASP A 1 100 ? 5.147 0.095 18.224 1.00 97.44 100 ASP A O 1
ATOM 798 N N . TYR A 1 101 ? 3.486 1.478 17.640 1.00 96.62 101 TYR A N 1
ATOM 799 C CA . TYR A 1 101 ? 4.294 2.178 16.648 1.00 96.62 101 TYR A CA 1
ATOM 800 C C . TYR A 1 101 ? 5.400 2.985 17.331 1.00 96.62 101 TYR A C 1
ATOM 802 O O . TYR A 1 101 ? 5.144 3.824 18.194 1.00 96.62 101 TYR A O 1
ATOM 810 N N . ASN A 1 102 ? 6.646 2.775 16.922 1.00 96.69 102 ASN A N 1
ATOM 811 C CA . ASN A 1 102 ? 7.785 3.525 17.421 1.00 96.69 102 ASN A CA 1
ATOM 812 C C . ASN A 1 102 ? 8.102 4.689 16.474 1.00 96.69 102 ASN A C 1
ATOM 814 O O . ASN A 1 102 ? 8.619 4.481 15.378 1.00 96.69 102 ASN A O 1
ATOM 818 N N . ASP A 1 103 ? 7.843 5.919 16.918 1.00 92.12 103 ASP A N 1
ATOM 819 C CA . ASP A 1 103 ? 8.092 7.128 16.123 1.00 92.12 103 ASP A CA 1
ATOM 820 C C . ASP A 1 103 ? 9.561 7.367 15.787 1.00 92.12 103 ASP A C 1
ATOM 822 O O . ASP A 1 103 ? 9.873 7.833 14.694 1.00 92.12 103 ASP A O 1
ATOM 826 N N . GLU A 1 104 ? 10.465 7.048 16.712 1.00 94.12 104 GLU A N 1
ATOM 827 C CA . GLU A 1 104 ? 11.901 7.256 16.515 1.00 94.12 104 GLU A CA 1
ATOM 828 C C . GLU A 1 104 ? 12.460 6.307 15.455 1.00 94.12 104 GLU A C 1
ATOM 830 O O . GLU A 1 104 ? 13.377 6.663 14.715 1.00 94.12 104 GLU A O 1
ATOM 835 N N . LYS A 1 105 ? 11.908 5.093 15.380 1.00 92.94 105 LYS A N 1
ATOM 836 C CA . LYS A 1 105 ? 12.358 4.058 14.448 1.00 92.94 105 LYS A CA 1
ATOM 837 C C . LYS A 1 105 ? 11.533 3.979 13.165 1.00 92.94 105 LYS A C 1
ATOM 839 O O . LYS A 1 105 ? 12.021 3.443 12.175 1.00 92.94 105 LYS A O 1
ATOM 844 N N . GLY A 1 106 ? 10.311 4.505 13.172 1.00 94.31 106 GLY A N 1
ATOM 845 C CA . GLY A 1 106 ? 9.424 4.538 12.013 1.00 94.31 106 GLY A CA 1
ATOM 846 C C . GLY A 1 106 ? 8.787 3.191 11.660 1.00 94.31 106 GLY A C 1
ATOM 847 O O . GLY A 1 106 ? 8.543 2.937 10.484 1.00 94.31 106 GLY A O 1
ATOM 848 N N . TYR A 1 107 ? 8.548 2.318 12.641 1.00 96.81 107 TYR A N 1
ATOM 849 C CA . TYR A 1 107 ? 7.892 1.025 12.423 1.00 96.81 107 TYR A CA 1
ATOM 850 C C . TYR A 1 107 ? 7.013 0.613 13.606 1.00 96.81 107 TYR A C 1
ATOM 852 O O . TYR A 1 107 ? 7.203 1.086 14.726 1.00 96.81 107 TYR A O 1
ATOM 860 N N . GLY A 1 108 ? 6.077 -0.303 13.361 1.00 98.19 108 GLY A N 1
ATOM 861 C CA . GLY A 1 108 ? 5.241 -0.939 14.380 1.00 98.19 108 GLY A CA 1
ATOM 862 C C . GLY A 1 108 ? 4.868 -2.374 14.006 1.00 98.19 108 GLY A C 1
ATOM 863 O O . GLY A 1 108 ? 5.451 -2.973 13.102 1.00 98.19 108 GLY A O 1
ATOM 864 N N . THR A 1 109 ? 3.872 -2.919 14.691 1.00 98.62 109 THR A N 1
ATOM 865 C CA . THR A 1 109 ? 3.325 -4.258 14.452 1.00 98.62 109 THR A CA 1
ATOM 866 C C . THR A 1 109 ? 2.088 -4.160 13.572 1.00 98.62 109 THR A C 1
ATOM 868 O O . THR A 1 109 ? 1.111 -3.521 13.947 1.00 98.62 109 THR A O 1
ATOM 871 N N . LEU A 1 110 ? 2.075 -4.803 12.408 1.00 98.62 110 LEU A N 1
ATOM 872 C CA . LEU A 1 110 ? 0.882 -4.830 11.567 1.00 98.62 110 LEU A CA 1
ATOM 873 C C . LEU A 1 110 ? -0.160 -5.783 12.159 1.00 98.62 110 LEU A C 1
ATOM 875 O O . LEU A 1 110 ? 0.076 -6.986 12.285 1.00 98.62 110 LEU A O 1
ATOM 879 N N . MET A 1 111 ? -1.331 -5.241 12.481 1.00 98.44 111 MET A N 1
ATOM 880 C CA . MET A 1 111 ? -2.444 -5.950 13.104 1.00 98.44 111 MET A CA 1
ATOM 881 C C . MET A 1 111 ? -3.655 -6.028 12.174 1.00 98.44 111 MET A C 1
ATOM 883 O O . MET A 1 111 ? -3.866 -5.181 11.304 1.00 98.44 111 MET A O 1
ATOM 887 N N . PHE A 1 112 ? -4.477 -7.047 12.404 1.00 96.94 112 PHE A N 1
ATOM 888 C CA . PHE A 1 112 ? -5.733 -7.316 11.714 1.00 96.94 112 PHE A CA 1
ATOM 889 C C . PHE A 1 112 ? -6.842 -7.609 12.722 1.00 96.94 112 PHE A C 1
ATOM 891 O O . PHE A 1 112 ? -6.659 -8.434 13.612 1.00 96.94 112 PHE A O 1
ATOM 898 N N . ALA A 1 113 ? -8.021 -7.022 12.541 1.00 97.50 113 ALA A N 1
ATOM 899 C CA . ALA A 1 113 ? -9.215 -7.364 13.305 1.00 97.50 113 ALA A CA 1
ATOM 900 C C . ALA A 1 113 ? -10.420 -7.544 12.374 1.00 97.50 113 ALA A C 1
ATOM 902 O O . ALA A 1 113 ? -10.805 -6.635 11.635 1.00 97.50 113 ALA A O 1
ATOM 903 N N . ALA A 1 114 ? -11.030 -8.728 12.404 1.00 96.00 114 ALA A N 1
ATOM 904 C CA . ALA A 1 114 ? -12.214 -9.021 11.605 1.00 96.00 114 ALA A CA 1
ATOM 905 C C . ALA A 1 114 ? -13.486 -8.499 12.284 1.00 96.00 114 ALA A C 1
ATOM 907 O O . ALA A 1 114 ? -13.615 -8.533 13.507 1.00 96.00 114 ALA A O 1
ATOM 908 N N . ILE A 1 115 ? -14.467 -8.103 11.475 1.00 94.00 115 ILE A N 1
ATOM 909 C CA . ILE A 1 115 ? -15.831 -7.849 11.939 1.00 94.00 115 ILE A CA 1
ATOM 910 C C . ILE A 1 115 ? -16.699 -9.027 11.502 1.00 94.00 115 ILE A C 1
ATOM 912 O O . ILE A 1 115 ? -16.927 -9.232 10.311 1.00 94.00 115 ILE A O 1
ATOM 916 N N . LYS A 1 116 ? -17.200 -9.812 12.460 1.00 90.88 116 LYS A N 1
ATOM 917 C CA . LYS A 1 116 ? -18.083 -10.957 12.191 1.00 90.88 116 LYS A CA 1
ATOM 918 C C . LYS A 1 116 ? -19.357 -10.846 13.007 1.00 90.88 116 LYS A C 1
ATOM 920 O O . LYS A 1 116 ? -19.324 -10.512 14.186 1.00 90.88 116 LYS A O 1
ATOM 925 N N . ASN A 1 117 ? -20.497 -11.124 12.373 1.00 88.75 117 ASN A N 1
ATOM 926 C CA . ASN A 1 117 ? -21.818 -11.096 13.015 1.00 88.75 117 ASN A CA 1
ATOM 927 C C . ASN A 1 117 ? -22.100 -9.790 13.793 1.00 88.75 117 ASN A C 1
ATOM 929 O O . ASN A 1 117 ? -22.698 -9.809 14.869 1.00 88.75 117 ASN A O 1
ATOM 933 N N . GLY A 1 118 ? -21.646 -8.648 13.263 1.00 86.88 118 GLY A N 1
ATOM 934 C CA . GLY A 1 118 ? -21.841 -7.341 13.896 1.00 86.88 118 GLY A CA 1
ATOM 935 C C . GLY A 1 118 ? -21.040 -7.146 15.188 1.00 86.88 118 GLY A C 1
ATOM 936 O O . GLY A 1 118 ? -21.507 -6.453 16.091 1.00 86.88 118 GLY A O 1
ATOM 937 N N . SER A 1 119 ? -19.887 -7.803 15.323 1.00 92.19 119 SER A N 1
ATOM 938 C CA . SER A 1 119 ? -18.968 -7.663 16.458 1.00 92.19 119 SER A CA 1
ATOM 939 C C . SER A 1 119 ? -17.515 -7.689 15.990 1.00 92.19 119 SER A C 1
ATOM 941 O O . SER A 1 119 ? -17.185 -8.357 15.009 1.00 92.19 119 SER A O 1
ATOM 943 N N . LEU A 1 120 ? -16.664 -6.950 16.700 1.00 95.62 120 LEU A N 1
ATOM 944 C CA . LEU A 1 120 ? -15.223 -6.916 16.479 1.00 95.62 120 LEU A CA 1
ATOM 945 C C . LEU A 1 120 ? -14.572 -8.148 17.119 1.00 95.62 120 LEU A C 1
ATOM 947 O O . LEU A 1 120 ? -14.775 -8.415 18.304 1.00 95.62 120 LEU A O 1
ATOM 951 N N . GLU A 1 121 ? -13.804 -8.904 16.342 1.00 97.12 121 GLU A N 1
ATOM 952 C CA . GLU A 1 121 ? -12.931 -9.949 16.876 1.00 97.12 121 GLU A CA 1
ATOM 953 C C . GLU A 1 121 ? -11.651 -9.341 17.461 1.00 97.12 121 GLU A C 1
ATOM 955 O O . GLU A 1 121 ? -11.242 -8.239 17.094 1.00 97.12 121 GLU A O 1
ATOM 960 N N . LYS A 1 122 ? -10.991 -10.076 18.364 1.00 97.19 122 LYS A N 1
ATOM 961 C CA . LYS A 1 122 ? -9.721 -9.634 18.946 1.00 97.19 122 LYS A CA 1
ATOM 962 C C . LYS A 1 122 ? -8.674 -9.412 17.836 1.00 97.19 122 LYS A C 1
ATOM 964 O O . LYS A 1 122 ? -8.537 -10.301 16.991 1.00 97.19 122 LYS A O 1
ATOM 969 N N . PRO A 1 123 ? -7.913 -8.301 17.862 1.00 98.25 123 PRO A N 1
ATOM 970 C CA . PRO A 1 123 ? -6.818 -8.087 16.926 1.00 98.25 123 PRO A CA 1
ATOM 971 C C . PRO A 1 123 ? -5.794 -9.228 16.939 1.00 98.25 123 PRO A C 1
ATOM 973 O O . PRO A 1 123 ? -5.427 -9.762 17.989 1.00 98.25 123 PRO A O 1
ATOM 976 N N . VAL A 1 124 ? -5.329 -9.594 15.749 1.00 98.06 124 VAL A N 1
ATOM 977 C CA . VAL A 1 124 ? -4.337 -10.636 15.493 1.00 98.06 124 VAL A CA 1
ATOM 978 C C . VAL A 1 124 ? -3.160 -10.013 14.759 1.00 98.06 124 VAL A C 1
ATOM 980 O O . VAL A 1 124 ? -3.341 -9.251 13.810 1.00 98.06 124 VAL A O 1
ATOM 983 N N . LYS A 1 125 ? -1.950 -10.368 15.188 1.00 98.00 125 LYS A N 1
ATOM 984 C CA . LYS A 1 125 ? -0.715 -9.943 14.536 1.00 98.00 125 LYS A CA 1
ATOM 985 C C . LYS A 1 125 ? -0.545 -10.589 13.163 1.00 98.00 125 LYS A C 1
ATOM 987 O O . LYS A 1 125 ? -0.724 -11.799 13.027 1.00 98.00 125 LYS A O 1
ATOM 992 N N . ILE A 1 126 ? -0.132 -9.780 12.190 1.00 97.81 126 ILE A N 1
ATOM 993 C CA . ILE A 1 126 ? 0.356 -10.214 10.880 1.00 97.81 126 ILE A CA 1
ATOM 994 C C . ILE A 1 126 ? 1.885 -10.330 10.915 1.00 97.81 126 ILE A C 1
ATOM 996 O O . ILE A 1 126 ? 2.410 -11.431 10.770 1.00 97.81 126 ILE A O 1
ATOM 1000 N N . ASP A 1 127 ? 2.584 -9.219 11.166 1.00 98.50 127 ASP A N 1
ATOM 1001 C CA . ASP A 1 127 ? 4.053 -9.140 11.146 1.00 98.50 127 ASP A CA 1
ATOM 1002 C C . ASP A 1 127 ? 4.550 -7.989 12.043 1.00 98.50 127 ASP A C 1
ATOM 1004 O O . ASP A 1 127 ? 3.807 -7.045 12.320 1.00 98.50 127 ASP A O 1
ATOM 1008 N N . ASP A 1 128 ? 5.798 -8.079 12.497 1.00 98.12 128 ASP A N 1
ATOM 1009 C CA . ASP A 1 128 ? 6.496 -7.050 13.276 1.00 98.12 128 ASP A CA 1
ATOM 1010 C C . ASP A 1 128 ? 7.398 -6.198 12.359 1.00 98.12 128 ASP A C 1
ATOM 1012 O O . ASP A 1 128 ? 7.666 -6.563 11.208 1.00 98.12 128 ASP A O 1
ATOM 1016 N N . ASP A 1 129 ? 7.901 -5.076 12.880 1.00 97.81 129 ASP A N 1
ATOM 1017 C CA . ASP A 1 129 ? 8.833 -4.167 12.193 1.00 97.81 129 ASP A CA 1
ATOM 1018 C C . ASP A 1 129 ? 8.310 -3.649 10.834 1.00 97.81 129 ASP A C 1
ATOM 1020 O O . ASP A 1 129 ? 9.058 -3.472 9.870 1.00 97.81 129 ASP A O 1
ATOM 1024 N N . VAL A 1 130 ? 6.998 -3.408 10.746 1.00 98.50 130 VAL A N 1
ATOM 1025 C CA . VAL A 1 130 ? 6.325 -2.899 9.546 1.00 98.50 130 VAL A CA 1
ATOM 1026 C C . VAL A 1 130 ? 6.307 -1.372 9.559 1.00 98.50 130 VAL A C 1
ATOM 1028 O O . VAL A 1 130 ? 5.797 -0.749 10.491 1.00 98.50 130 VAL A O 1
ATOM 1031 N N . MET A 1 131 ? 6.832 -0.761 8.496 1.00 97.31 131 MET A N 1
ATOM 1032 C CA . MET A 1 131 ? 6.930 0.699 8.344 1.00 97.31 131 MET A CA 1
ATOM 1033 C C . MET A 1 131 ? 5.695 1.315 7.672 1.00 97.31 131 MET A C 1
ATOM 1035 O O . MET A 1 131 ? 5.389 2.491 7.851 1.00 97.31 131 MET A O 1
ATOM 1039 N N . GLY A 1 132 ? 4.961 0.526 6.888 1.00 95.38 132 GLY A N 1
ATOM 1040 C CA . GLY A 1 132 ? 3.771 0.975 6.174 1.00 95.38 132 GLY A CA 1
ATOM 1041 C C . GLY A 1 132 ? 3.081 -0.166 5.439 1.00 95.38 132 GLY A C 1
ATOM 1042 O O . GLY A 1 132 ? 3.662 -1.236 5.255 1.00 95.38 132 GLY A O 1
ATOM 1043 N N . TYR A 1 133 ? 1.836 0.061 5.024 1.00 95.81 133 TYR A N 1
ATOM 1044 C CA . TYR A 1 133 ? 1.068 -0.908 4.250 1.00 95.81 133 TYR A CA 1
ATOM 1045 C C . TYR A 1 133 ? 0.035 -0.224 3.348 1.00 95.81 133 TYR A C 1
ATOM 1047 O O . TYR A 1 133 ? -0.334 0.929 3.565 1.00 95.81 133 TYR A O 1
ATOM 1055 N N . GLN A 1 134 ? -0.434 -0.953 2.337 1.00 93.12 134 GLN A N 1
ATOM 1056 C CA . GLN A 1 134 ? -1.506 -0.544 1.435 1.00 93.12 134 GLN A CA 1
ATOM 1057 C C . GLN A 1 134 ? -2.291 -1.756 0.920 1.00 93.12 134 GLN A C 1
ATOM 1059 O O . GLN A 1 134 ? -1.759 -2.863 0.815 1.00 93.12 134 GLN A O 1
ATOM 1064 N N . PHE A 1 135 ? -3.557 -1.546 0.562 1.00 92.12 135 PHE A N 1
ATOM 1065 C CA . PHE A 1 135 ? -4.364 -2.580 -0.086 1.00 92.12 135 PHE A CA 1
ATOM 1066 C C . PHE A 1 135 ? -4.137 -2.608 -1.587 1.00 92.12 135 PHE A C 1
ATOM 1068 O O . PHE A 1 135 ? -4.000 -1.563 -2.228 1.00 92.12 135 PHE A O 1
ATOM 1075 N N . GLY A 1 136 ? -4.167 -3.812 -2.149 1.00 91.50 136 GLY A N 1
ATOM 1076 C CA . GLY A 1 136 ? -4.093 -4.018 -3.581 1.00 91.50 136 GLY A CA 1
ATOM 1077 C C . GLY A 1 136 ? -5.227 -3.368 -4.363 1.00 91.50 136 GLY A C 1
ATOM 1078 O O . GLY A 1 136 ? -6.263 -2.947 -3.841 1.00 91.50 136 GLY A O 1
ATOM 1079 N N . ASN A 1 137 ? -4.987 -3.236 -5.661 1.00 90.75 137 ASN A N 1
ATOM 1080 C CA . ASN A 1 137 ? -5.863 -2.553 -6.585 1.00 90.75 137 ASN A CA 1
ATOM 1081 C C . ASN A 1 137 ? -7.125 -3.380 -6.817 1.00 90.75 137 ASN A C 1
ATOM 1083 O O . ASN A 1 137 ? -7.143 -4.317 -7.610 1.00 90.75 137 ASN A O 1
ATOM 1087 N N . GLU A 1 138 ? -8.173 -3.034 -6.082 1.00 87.56 138 GLU A N 1
ATOM 1088 C CA . GLU A 1 138 ? -9.477 -3.689 -6.098 1.00 87.56 138 GLU A CA 1
ATOM 1089 C C . GLU A 1 138 ? -9.517 -5.172 -5.677 1.00 87.56 138 GLU A C 1
ATOM 1091 O O . GLU A 1 138 ? -10.617 -5.713 -5.579 1.00 87.56 138 GLU A O 1
ATOM 1096 N N . ASN A 1 139 ? -8.396 -5.766 -5.271 1.00 87.81 139 ASN A N 1
ATOM 1097 C CA . ASN A 1 139 ? -8.319 -7.101 -4.670 1.00 87.81 139 ASN A CA 1
ATOM 1098 C C . ASN A 1 139 ? -8.217 -7.045 -3.126 1.00 87.81 139 ASN A C 1
ATOM 1100 O O . ASN A 1 139 ? -8.323 -5.981 -2.514 1.00 87.81 139 ASN A O 1
ATOM 1104 N N . GLU A 1 140 ? -8.045 -8.208 -2.493 1.00 87.88 140 GLU A N 1
ATOM 1105 C CA . GLU A 1 140 ? -7.930 -8.351 -1.032 1.00 87.88 140 GLU A CA 1
ATOM 1106 C C . GLU A 1 140 ? -6.480 -8.423 -0.531 1.00 87.88 140 GLU A C 1
ATOM 1108 O O . GLU A 1 140 ? -6.250 -8.648 0.658 1.00 87.88 140 GLU A O 1
ATOM 1113 N N . ASN A 1 141 ? -5.493 -8.241 -1.412 1.00 92.06 141 ASN A N 1
ATOM 1114 C CA . ASN A 1 141 ? -4.095 -8.334 -1.022 1.00 92.06 141 ASN A CA 1
ATOM 1115 C C . ASN A 1 141 ? -3.714 -7.178 -0.104 1.00 92.06 141 ASN A C 1
ATOM 1117 O O . ASN A 1 141 ? -4.083 -6.023 -0.336 1.00 92.06 141 ASN A O 1
ATOM 1121 N N . ILE A 1 142 ? -2.901 -7.493 0.899 1.00 94.44 142 ILE A N 1
ATOM 1122 C CA . ILE A 1 142 ? -2.180 -6.498 1.678 1.00 94.44 142 ILE A CA 1
ATOM 1123 C C . ILE A 1 142 ? -0.718 -6.496 1.255 1.00 94.44 142 ILE A C 1
ATOM 1125 O O . ILE A 1 142 ? -0.036 -7.521 1.330 1.00 94.44 142 ILE A O 1
ATOM 1129 N N . PHE A 1 143 ? -0.256 -5.328 0.819 1.00 95.94 143 PHE A N 1
ATOM 1130 C CA . PHE A 1 143 ? 1.153 -5.041 0.617 1.00 95.94 143 PHE A CA 1
ATOM 1131 C C . PHE A 1 143 ? 1.677 -4.315 1.844 1.00 95.94 143 PHE A C 1
ATOM 1133 O O . PHE A 1 143 ? 1.048 -3.357 2.292 1.00 95.94 143 PHE A O 1
ATOM 1140 N N . TYR A 1 144 ? 2.808 -4.745 2.385 1.00 97.94 144 TYR A N 1
ATOM 1141 C CA . TYR A 1 144 ? 3.446 -4.058 3.502 1.00 97.94 144 TYR A CA 1
ATOM 1142 C C . TYR A 1 144 ? 4.958 -4.023 3.346 1.00 97.94 144 TYR A C 1
ATOM 1144 O O . TYR A 1 144 ? 5.538 -4.799 2.583 1.00 97.94 144 TYR A O 1
ATOM 1152 N N . PHE A 1 145 ? 5.571 -3.068 4.038 1.00 98.00 145 PHE A N 1
ATOM 1153 C CA . PHE A 1 145 ? 6.933 -2.638 3.768 1.00 98.00 145 PHE A CA 1
ATOM 1154 C C . PHE A 1 145 ? 7.794 -2.711 5.017 1.00 98.00 145 PHE A C 1
ATOM 1156 O O . PHE A 1 145 ? 7.373 -2.272 6.093 1.00 98.00 145 PHE A O 1
ATOM 1163 N N . LYS A 1 146 ? 9.005 -3.236 4.853 1.00 98.31 146 LYS A N 1
ATOM 1164 C CA . LYS A 1 146 ? 10.006 -3.371 5.915 1.00 98.31 146 LYS A CA 1
ATOM 1165 C C . LYS A 1 146 ? 11.349 -2.839 5.424 1.00 98.31 146 LYS A C 1
ATOM 1167 O O . LYS A 1 146 ? 11.569 -2.715 4.221 1.00 98.31 146 LYS A O 1
ATOM 1172 N N . ASP A 1 147 ? 12.222 -2.494 6.365 1.00 97.31 147 ASP A N 1
ATOM 1173 C CA . ASP A 1 147 ? 13.614 -2.116 6.093 1.00 97.31 147 ASP A CA 1
ATOM 1174 C C . ASP A 1 147 ? 13.798 -0.974 5.070 1.00 97.31 147 ASP A C 1
ATOM 1176 O O . ASP A 1 147 ? 14.781 -0.940 4.328 1.00 97.31 147 ASP A O 1
ATOM 1180 N N . ILE A 1 148 ? 12.875 -0.004 5.046 1.00 95.44 148 ILE A N 1
ATOM 1181 C CA . ILE A 1 148 ? 12.917 1.107 4.089 1.00 95.44 148 ILE A CA 1
ATOM 1182 C C . ILE A 1 148 ? 14.088 2.049 4.398 1.00 95.44 148 ILE A C 1
ATOM 1184 O O . ILE A 1 148 ? 14.170 2.645 5.474 1.00 95.44 148 ILE A O 1
ATOM 1188 N N . LYS A 1 149 ? 14.960 2.256 3.409 1.00 93.50 149 LYS A N 1
ATOM 1189 C CA . LYS A 1 149 ? 16.044 3.245 3.400 1.00 93.50 149 LYS A CA 1
ATOM 1190 C C . LYS A 1 149 ? 16.077 3.931 2.040 1.00 93.50 149 LYS A C 1
ATOM 1192 O O . LYS A 1 149 ? 16.045 3.268 1.013 1.00 93.50 149 LYS A O 1
ATOM 1197 N N . ASN A 1 150 ? 16.149 5.263 2.024 1.00 91.25 150 ASN A N 1
ATOM 1198 C CA . ASN A 1 150 ? 16.131 6.058 0.785 1.00 91.25 150 ASN A CA 1
ATOM 1199 C C . ASN A 1 150 ? 14.954 5.694 -0.148 1.00 91.25 150 ASN A C 1
ATOM 1201 O O . ASN A 1 150 ? 15.116 5.604 -1.358 1.00 91.25 150 ASN A O 1
ATOM 1205 N N . SER A 1 151 ? 13.765 5.472 0.423 1.00 93.38 151 SER A N 1
ATOM 1206 C CA . SER A 1 151 ? 12.542 5.059 -0.294 1.00 93.38 151 SER A CA 1
ATOM 1207 C C . SER A 1 151 ? 12.562 3.658 -0.925 1.00 93.38 151 SER A C 1
ATOM 1209 O O . SER A 1 151 ? 11.581 3.296 -1.577 1.00 93.38 151 SER A O 1
ATOM 1211 N N . SER A 1 152 ? 13.611 2.860 -0.701 1.00 96.62 152 SER A N 1
ATOM 1212 C CA . SER A 1 152 ? 13.688 1.456 -1.120 1.00 96.62 152 SER A CA 1
ATOM 1213 C C . SER A 1 152 ? 13.658 0.516 0.079 1.00 96.62 152 SER A C 1
ATOM 1215 O O . SER A 1 152 ? 14.215 0.845 1.122 1.00 96.62 152 SER A O 1
ATOM 1217 N N . GLY A 1 153 ? 13.016 -0.643 -0.039 1.00 97.38 153 GLY A N 1
ATOM 1218 C CA . GLY A 1 153 ? 12.930 -1.612 1.056 1.00 97.38 153 GLY A CA 1
ATOM 1219 C C . GLY A 1 153 ? 12.359 -2.957 0.625 1.00 97.38 153 GLY A C 1
ATOM 1220 O O . GLY A 1 153 ? 12.221 -3.241 -0.564 1.00 97.38 153 GLY A O 1
ATOM 1221 N N . ASP A 1 154 ? 12.010 -3.784 1.600 1.00 98.62 154 ASP A N 1
ATOM 1222 C CA . ASP A 1 154 ? 11.383 -5.075 1.350 1.00 98.62 154 ASP A CA 1
ATOM 1223 C C . ASP A 1 154 ? 9.872 -4.918 1.186 1.00 98.62 154 ASP A C 1
ATOM 1225 O O . ASP A 1 154 ? 9.202 -4.279 2.003 1.00 98.62 154 ASP A O 1
ATOM 1229 N N . VAL A 1 155 ? 9.320 -5.554 0.152 1.00 98.38 155 VAL A N 1
ATOM 1230 C CA . VAL A 1 155 ? 7.879 -5.601 -0.106 1.00 98.38 155 VAL A CA 1
ATOM 1231 C C . VAL A 1 155 ? 7.367 -7.000 0.167 1.00 98.38 155 VAL A C 1
ATOM 1233 O O . VAL A 1 155 ? 7.822 -7.979 -0.425 1.00 98.38 155 VAL A O 1
ATOM 1236 N N . TYR A 1 156 ? 6.356 -7.081 1.018 1.00 98.12 156 TYR A N 1
ATOM 1237 C CA . TYR A 1 156 ? 5.642 -8.307 1.324 1.00 98.12 156 TYR A CA 1
ATOM 1238 C C . TYR A 1 156 ? 4.218 -8.230 0.787 1.00 98.12 156 TYR A C 1
ATOM 1240 O O . TYR A 1 156 ? 3.597 -7.170 0.799 1.00 98.12 156 TYR A O 1
ATOM 1248 N N . MET A 1 157 ? 3.680 -9.369 0.359 1.00 96.44 157 MET A N 1
ATOM 1249 C CA . MET A 1 157 ? 2.281 -9.541 -0.020 1.00 96.44 157 MET A CA 1
ATOM 1250 C C . MET A 1 157 ? 1.705 -10.719 0.759 1.00 96.44 157 MET A C 1
ATOM 1252 O O . MET A 1 157 ? 2.198 -11.842 0.641 1.00 96.44 157 MET A O 1
ATOM 1256 N N . ASN A 1 158 ? 0.665 -10.480 1.561 1.00 93.50 158 ASN A N 1
ATOM 1257 C CA . ASN A 1 158 ? -0.012 -11.519 2.352 1.00 93.50 158 ASN A CA 1
ATOM 1258 C C . ASN A 1 158 ? 0.966 -12.416 3.145 1.00 93.50 158 ASN A C 1
ATOM 1260 O O . ASN A 1 158 ? 0.912 -13.647 3.070 1.00 93.50 158 ASN A O 1
ATOM 1264 N N . ASN A 1 159 ? 1.870 -11.786 3.897 1.00 94.44 159 ASN A N 1
ATOM 1265 C CA . ASN A 1 159 ? 2.871 -12.438 4.748 1.00 94.44 159 ASN A CA 1
ATOM 1266 C C . ASN A 1 159 ? 4.004 -13.179 4.014 1.00 94.44 159 ASN A C 1
ATOM 1268 O O . ASN A 1 159 ? 4.663 -14.047 4.589 1.00 94.44 159 ASN A O 1
ATOM 1272 N N . LYS A 1 160 ? 4.219 -12.880 2.728 1.00 95.94 160 LYS A N 1
ATOM 1273 C CA . LYS A 1 160 ? 5.300 -13.454 1.918 1.00 95.94 160 LYS A CA 1
ATOM 1274 C C . LYS A 1 160 ? 6.140 -12.347 1.310 1.00 95.94 160 LYS A C 1
ATOM 1276 O O . LYS A 1 160 ? 5.581 -11.442 0.696 1.00 95.94 160 LYS A O 1
ATOM 1281 N N . LEU A 1 161 ? 7.460 -12.455 1.441 1.00 97.25 161 LEU A N 1
ATOM 1282 C CA . LEU A 1 161 ? 8.394 -11.571 0.751 1.00 97.25 161 LEU A CA 1
ATOM 1283 C C . LEU A 1 161 ? 8.195 -11.715 -0.765 1.00 97.25 161 LEU A C 1
ATOM 1285 O O . LEU A 1 161 ? 8.236 -12.829 -1.292 1.00 97.25 161 LEU A O 1
ATOM 1289 N N . VAL A 1 162 ? 7.952 -10.593 -1.437 1.00 97.38 162 VAL A N 1
ATOM 1290 C CA . VAL A 1 162 ? 7.857 -10.501 -2.898 1.00 97.38 162 VAL A CA 1
ATOM 1291 C C . VAL A 1 162 ? 9.234 -10.202 -3.470 1.00 97.38 162 VAL A C 1
ATOM 1293 O O . VAL A 1 162 ? 9.724 -10.962 -4.300 1.00 97.38 162 VAL A O 1
ATOM 1296 N N . ALA A 1 163 ? 9.852 -9.119 -2.999 1.00 98.00 163 ALA A N 1
ATOM 1297 C CA . ALA A 1 163 ? 11.166 -8.668 -3.429 1.00 98.00 163 ALA A CA 1
ATOM 1298 C C . ALA A 1 163 ? 11.797 -7.749 -2.376 1.00 98.00 163 ALA A C 1
ATOM 1300 O O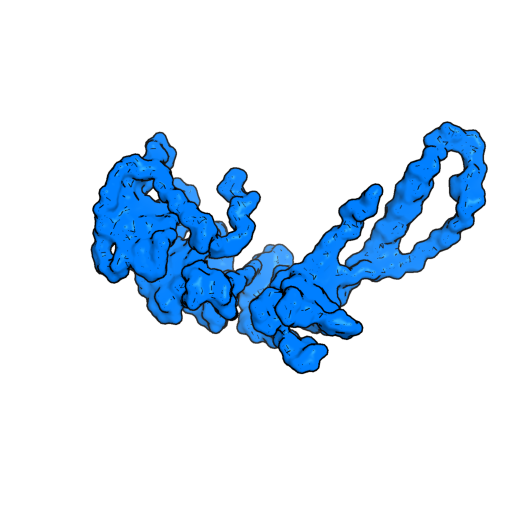 . ALA A 1 163 ? 11.097 -7.159 -1.547 1.00 98.00 163 ALA A O 1
ATOM 1301 N N . SER A 1 164 ? 13.119 -7.637 -2.452 1.00 98.06 164 SER A N 1
ATOM 1302 C CA . SER A 1 164 ? 13.940 -6.734 -1.646 1.00 98.06 164 SER A CA 1
ATOM 1303 C C . SER A 1 164 ? 14.465 -5.582 -2.495 1.00 98.06 164 SER A C 1
ATOM 1305 O O . SER A 1 164 ? 14.503 -5.685 -3.720 1.00 98.06 164 SER A O 1
ATOM 1307 N N . ASP A 1 165 ? 14.878 -4.504 -1.830 1.00 97.75 165 ASP A N 1
ATOM 1308 C CA . ASP A 1 165 ? 15.371 -3.267 -2.456 1.00 97.75 165 ASP A CA 1
ATOM 1309 C C . ASP A 1 165 ? 14.394 -2.645 -3.470 1.00 97.75 165 ASP A C 1
ATOM 1311 O O . ASP A 1 165 ? 14.767 -2.047 -4.477 1.00 97.75 165 ASP A O 1
ATOM 1315 N N . VAL A 1 166 ? 13.098 -2.788 -3.203 1.00 98.31 166 VAL A N 1
ATOM 1316 C CA . VAL A 1 166 ? 12.041 -2.250 -4.049 1.00 98.31 166 VAL A CA 1
ATOM 1317 C C . VAL A 1 166 ? 11.870 -0.765 -3.777 1.00 98.31 166 VAL A C 1
ATOM 1319 O O . VAL A 1 166 ? 11.565 -0.383 -2.648 1.00 98.31 166 VAL A O 1
ATOM 1322 N N . TYR A 1 167 ? 11.965 0.066 -4.815 1.00 97.25 167 TYR A N 1
ATOM 1323 C CA . TYR A 1 167 ? 11.623 1.484 -4.725 1.00 97.25 167 TYR A CA 1
ATOM 1324 C C . TYR A 1 167 ? 10.110 1.640 -4.543 1.00 97.25 167 TYR A C 1
ATOM 1326 O O . TYR A 1 167 ? 9.334 1.491 -5.492 1.00 97.25 167 TYR A O 1
ATOM 1334 N N . ILE A 1 168 ? 9.674 1.932 -3.318 1.00 94.19 168 ILE A N 1
ATOM 1335 C CA . ILE A 1 168 ? 8.270 1.823 -2.893 1.00 94.19 168 ILE A CA 1
ATOM 1336 C C . ILE A 1 168 ? 7.341 2.700 -3.744 1.00 94.19 168 ILE A C 1
ATOM 1338 O O . ILE A 1 168 ? 6.247 2.271 -4.108 1.00 94.19 168 ILE A O 1
ATOM 1342 N N . SER A 1 169 ? 7.798 3.886 -4.157 1.00 90.75 169 SER A N 1
ATOM 1343 C CA . SER A 1 169 ? 7.017 4.806 -4.998 1.00 90.75 169 SER A CA 1
ATOM 1344 C C . SER A 1 169 ? 6.776 4.306 -6.431 1.00 90.75 169 SER A C 1
ATOM 1346 O O . SER A 1 169 ? 5.941 4.871 -7.131 1.00 90.75 169 SER A O 1
ATOM 1348 N N . SER A 1 170 ? 7.474 3.258 -6.887 1.00 93.12 170 SER A N 1
ATOM 1349 C CA . SER A 1 170 ? 7.238 2.641 -8.206 1.00 93.12 170 SER A CA 1
ATOM 1350 C C . SER A 1 170 ? 6.180 1.541 -8.205 1.00 93.12 170 SER A C 1
ATOM 1352 O O . SER A 1 170 ? 5.836 1.037 -9.274 1.00 93.12 170 SER A O 1
ATOM 1354 N N . LEU A 1 171 ? 5.680 1.135 -7.036 1.00 93.12 171 LEU A N 1
ATOM 1355 C CA . LEU A 1 171 ? 4.783 -0.007 -6.923 1.00 93.12 171 LEU A CA 1
ATOM 1356 C C . LEU A 1 171 ? 3.491 0.204 -7.713 1.00 93.12 171 LEU A C 1
ATOM 1358 O O . LEU A 1 171 ? 2.718 1.129 -7.467 1.00 93.12 171 LEU A O 1
ATOM 1362 N N . TYR A 1 172 ? 3.214 -0.729 -8.615 1.00 93.44 172 TYR A N 1
ATOM 1363 C CA . TYR A 1 172 ? 1.991 -0.757 -9.393 1.00 93.44 172 TYR A CA 1
ATOM 1364 C C . TYR A 1 172 ? 1.351 -2.144 -9.383 1.00 93.44 172 TYR A C 1
ATOM 1366 O O . TYR A 1 172 ? 1.868 -3.085 -9.985 1.00 93.44 172 TYR A O 1
ATOM 1374 N N . ASN A 1 173 ? 0.193 -2.270 -8.732 1.00 93.06 173 ASN A N 1
ATOM 1375 C CA . ASN A 1 173 ? -0.610 -3.485 -8.740 1.00 93.06 173 ASN A CA 1
ATOM 1376 C C . ASN A 1 173 ? -1.712 -3.407 -9.806 1.00 93.06 173 ASN A C 1
ATOM 1378 O O . ASN A 1 173 ? -2.524 -2.474 -9.842 1.00 93.06 173 ASN A O 1
ATOM 1382 N N . TYR A 1 174 ? -1.758 -4.418 -10.673 1.00 91.94 174 TYR A N 1
ATOM 1383 C CA . TYR A 1 174 ? -2.817 -4.528 -11.670 1.00 91.94 174 TYR A CA 1
ATOM 1384 C C . TYR A 1 174 ? -4.144 -4.874 -10.997 1.00 91.94 174 TYR A C 1
ATOM 1386 O O . TYR A 1 174 ? -4.217 -5.801 -10.186 1.00 91.94 174 TYR A O 1
ATOM 1394 N N . LYS A 1 175 ? -5.191 -4.149 -11.403 1.00 91.31 175 LYS A N 1
ATOM 1395 C CA . LYS A 1 175 ? -6.562 -4.311 -10.916 1.00 91.31 175 LYS A CA 1
ATOM 1396 C C . LYS A 1 175 ? -6.989 -5.781 -10.862 1.00 91.31 175 LYS A C 1
ATOM 1398 O O . LYS A 1 175 ? -6.867 -6.479 -11.865 1.00 91.31 175 LYS A O 1
ATOM 1403 N N . ASP A 1 176 ? -7.525 -6.205 -9.719 1.00 91.12 176 ASP A N 1
ATOM 1404 C CA . ASP A 1 176 ? -8.056 -7.551 -9.460 1.00 91.12 176 ASP A CA 1
ATOM 1405 C C . ASP A 1 176 ? -7.036 -8.690 -9.676 1.00 91.12 176 ASP A C 1
ATOM 1407 O O . ASP A 1 176 ? -7.412 -9.833 -9.936 1.00 91.12 176 ASP A O 1
ATOM 1411 N N . THR A 1 177 ? -5.730 -8.406 -9.573 1.00 92.25 177 THR A N 1
ATOM 1412 C CA . THR A 1 177 ? -4.676 -9.428 -9.705 1.00 92.25 177 THR A CA 1
ATOM 1413 C C . THR A 1 177 ? -3.585 -9.305 -8.644 1.00 92.25 177 THR A C 1
ATOM 1415 O O . THR A 1 177 ? -3.406 -8.249 -8.045 1.00 92.25 177 THR A O 1
ATOM 1418 N N . ASP A 1 178 ? -2.768 -10.347 -8.516 1.00 93.44 178 ASP A N 1
ATOM 1419 C CA . ASP A 1 178 ? -1.556 -10.352 -7.683 1.00 93.44 178 ASP A CA 1
ATOM 1420 C C . ASP A 1 178 ? -0.326 -9.793 -8.422 1.00 93.44 178 ASP A C 1
ATOM 1422 O O . ASP A 1 178 ? 0.782 -9.790 -7.889 1.00 93.44 178 ASP A O 1
ATOM 1426 N N . LYS A 1 179 ? -0.493 -9.342 -9.675 1.00 94.19 179 LYS A N 1
ATOM 1427 C CA . LYS A 1 179 ? 0.626 -8.868 -10.490 1.00 94.19 179 LYS A CA 1
ATOM 1428 C C . LYS A 1 179 ? 1.117 -7.516 -9.989 1.00 94.19 179 LYS A C 1
ATOM 1430 O O . LYS A 1 179 ? 0.314 -6.592 -9.823 1.00 94.19 179 LYS A O 1
ATOM 1435 N N . LEU A 1 180 ? 2.428 -7.382 -9.832 1.00 95.06 180 LEU A N 1
ATOM 1436 C CA . LEU A 1 180 ? 3.071 -6.176 -9.320 1.00 95.06 180 LEU A CA 1
ATOM 1437 C C . LEU A 1 180 ? 4.216 -5.753 -10.241 1.00 95.06 180 LEU A C 1
ATOM 1439 O O . LEU A 1 180 ? 5.071 -6.569 -10.576 1.00 95.06 180 LEU A O 1
ATOM 1443 N N . LEU A 1 181 ? 4.221 -4.487 -10.647 1.00 96.19 181 LEU A N 1
ATOM 1444 C CA . LEU A 1 181 ? 5.358 -3.827 -11.282 1.00 96.19 181 LEU A CA 1
ATOM 1445 C C . LEU A 1 181 ? 6.062 -2.930 -10.280 1.00 96.19 181 LEU A C 1
ATOM 1447 O O . LEU A 1 181 ? 5.402 -2.295 -9.459 1.00 96.19 181 LEU A O 1
ATOM 1451 N N . TYR A 1 182 ? 7.384 -2.892 -10.362 1.00 97.19 182 TYR A N 1
ATOM 1452 C CA . TYR A 1 182 ? 8.222 -2.082 -9.490 1.00 97.19 182 TYR A CA 1
ATOM 1453 C C . TYR A 1 182 ? 9.642 -1.970 -10.038 1.00 97.19 182 TYR A C 1
ATOM 1455 O O . TYR A 1 182 ? 10.045 -2.731 -10.920 1.00 97.19 182 TYR A O 1
ATOM 1463 N N . TYR A 1 183 ? 10.398 -1.031 -9.482 1.00 98.25 183 TYR A N 1
ATOM 1464 C CA . TYR A 1 183 ? 11.841 -0.952 -9.627 1.00 98.25 183 TYR A CA 1
ATOM 1465 C C . TYR A 1 183 ? 12.555 -1.588 -8.438 1.00 98.25 183 TYR A C 1
ATOM 1467 O O . TYR A 1 183 ? 12.121 -1.415 -7.299 1.00 98.25 183 TYR A O 1
ATOM 1475 N N . ILE A 1 184 ? 13.677 -2.247 -8.717 1.00 98.31 184 ILE A N 1
ATOM 1476 C CA . ILE A 1 184 ? 14.741 -2.533 -7.742 1.00 98.31 184 ILE A CA 1
ATOM 1477 C C . ILE A 1 184 ? 16.021 -1.788 -8.137 1.00 98.31 184 ILE A C 1
ATOM 1479 O O . ILE A 1 184 ? 16.126 -1.333 -9.283 1.00 98.31 184 ILE A O 1
ATOM 1483 N N . ASP A 1 185 ? 16.981 -1.657 -7.217 1.00 97.06 185 ASP A N 1
ATOM 1484 C CA . ASP A 1 185 ? 18.267 -0.979 -7.445 1.00 97.06 185 ASP A CA 1
ATOM 1485 C C . ASP A 1 185 ? 18.103 0.460 -7.982 1.00 97.06 185 ASP A C 1
ATOM 1487 O O . ASP A 1 185 ? 18.884 0.937 -8.811 1.00 97.06 185 ASP A O 1
ATOM 1491 N N . TYR A 1 186 ? 17.045 1.160 -7.559 1.00 96.94 186 TYR A N 1
ATOM 1492 C CA . TYR A 1 186 ? 16.749 2.501 -8.060 1.00 96.94 186 TYR A CA 1
ATOM 1493 C C . TYR A 1 186 ? 17.784 3.520 -7.570 1.00 96.94 186 TYR A C 1
ATOM 1495 O O . TYR A 1 186 ? 18.098 3.601 -6.382 1.00 96.94 186 TYR A O 1
ATOM 1503 N N . SER A 1 187 ? 18.285 4.350 -8.484 1.00 95.25 187 SER A N 1
ATOM 1504 C CA . SER A 1 187 ? 19.221 5.425 -8.168 1.00 95.25 187 SER A CA 1
ATOM 1505 C C . SER A 1 187 ? 18.597 6.791 -8.406 1.00 95.25 187 SER A C 1
ATOM 1507 O O . SER A 1 187 ? 18.315 7.153 -9.544 1.00 95.25 187 SER A O 1
ATOM 1509 N N . ASP A 1 188 ? 18.515 7.623 -7.367 1.00 92.00 188 ASP A N 1
ATOM 1510 C CA . ASP A 1 188 ? 18.096 9.028 -7.503 1.00 92.00 188 ASP A CA 1
ATOM 1511 C C . ASP A 1 188 ? 19.024 9.843 -8.421 1.00 92.00 188 ASP A C 1
ATOM 1513 O O . ASP A 1 188 ? 18.617 10.845 -9.008 1.00 92.00 188 ASP A O 1
ATOM 1517 N N . LYS A 1 189 ? 20.289 9.420 -8.567 1.00 92.25 189 LYS A N 1
ATOM 1518 C CA . LYS A 1 189 ? 21.280 10.112 -9.399 1.00 92.25 189 LYS A CA 1
ATOM 1519 C C . LYS A 1 189 ? 21.008 9.921 -10.888 1.00 92.25 189 LYS A C 1
ATOM 1521 O O . LYS A 1 189 ? 21.125 10.880 -11.647 1.00 92.25 189 LYS A O 1
ATOM 1526 N N . SER A 1 190 ? 20.730 8.689 -11.309 1.00 91.50 190 SER A N 1
ATOM 1527 C CA . SER A 1 190 ? 20.407 8.371 -12.705 1.00 91.50 190 SER A CA 1
ATOM 1528 C C . SER A 1 190 ? 18.903 8.338 -12.969 1.00 91.50 190 SER A C 1
ATOM 1530 O O . SER A 1 190 ? 18.512 8.151 -14.118 1.00 91.50 190 SER A O 1
ATOM 1532 N N . GLN A 1 191 ? 18.083 8.492 -11.921 1.00 93.38 191 GLN A N 1
ATOM 1533 C CA . GLN A 1 191 ? 16.624 8.358 -11.926 1.00 93.38 191 GLN A CA 1
ATOM 1534 C C . GLN A 1 191 ? 16.181 7.150 -12.752 1.00 93.38 191 GLN A C 1
ATOM 1536 O O . GLN A 1 191 ? 15.430 7.253 -13.723 1.00 93.38 191 GLN A O 1
ATOM 1541 N N . SER A 1 192 ? 16.771 6.006 -12.430 1.00 96.19 192 SER A N 1
ATOM 1542 C CA . SER A 1 192 ? 16.554 4.745 -13.127 1.00 96.19 192 SER A CA 1
ATOM 1543 C C . SER A 1 192 ? 16.814 3.575 -12.195 1.00 96.19 192 SER A C 1
ATOM 1545 O O . SER A 1 192 ? 17.528 3.707 -11.201 1.00 96.19 192 SER A O 1
ATOM 1547 N N . GLY A 1 193 ? 16.217 2.438 -12.530 1.00 97.56 193 GLY A N 1
ATOM 1548 C CA . GLY A 1 193 ? 16.426 1.172 -11.843 1.00 97.56 193 GLY A CA 1
ATOM 1549 C C . GLY A 1 193 ? 16.097 -0.011 -12.744 1.00 97.56 193 GLY A C 1
ATOM 1550 O O . GLY A 1 193 ? 15.827 0.137 -13.940 1.00 97.56 193 GLY A O 1
ATOM 1551 N N . THR A 1 194 ? 16.094 -1.197 -12.153 1.00 98.38 194 THR A N 1
ATOM 1552 C CA . THR A 1 194 ? 15.701 -2.427 -12.836 1.00 98.38 194 THR A CA 1
ATOM 1553 C C . THR A 1 194 ? 14.189 -2.588 -12.761 1.00 98.38 194 THR A C 1
ATOM 1555 O O . THR A 1 194 ? 13.642 -2.761 -11.675 1.00 98.38 194 THR A O 1
ATOM 1558 N N . LEU A 1 195 ? 13.495 -2.564 -13.901 1.00 98.25 195 LEU A N 1
ATOM 1559 C CA . LEU A 1 195 ? 12.054 -2.817 -13.955 1.00 98.25 195 LEU A CA 1
ATOM 1560 C C . LEU A 1 195 ? 11.772 -4.314 -13.806 1.00 98.25 195 LEU A C 1
ATOM 1562 O O . LEU A 1 195 ? 12.216 -5.121 -14.627 1.00 98.25 195 LEU A O 1
ATOM 1566 N N . CYS A 1 196 ? 10.969 -4.672 -12.809 1.00 97.94 196 CYS A N 1
ATOM 1567 C CA . CYS A 1 196 ? 10.568 -6.039 -12.500 1.00 97.94 196 CYS A CA 1
ATOM 1568 C C . CYS A 1 196 ? 9.047 -6.204 -12.577 1.00 97.94 196 CYS A C 1
ATOM 1570 O O . CYS A 1 196 ? 8.286 -5.280 -12.289 1.00 97.94 196 CYS A O 1
ATOM 1572 N N . LEU A 1 197 ? 8.611 -7.407 -12.958 1.00 96.81 197 LEU A N 1
ATOM 1573 C CA . LEU A 1 197 ? 7.223 -7.858 -12.920 1.00 96.81 197 LEU A CA 1
ATOM 1574 C C . LEU A 1 197 ? 7.121 -9.127 -12.081 1.00 96.81 197 LEU A C 1
ATOM 1576 O O . LEU A 1 197 ? 7.636 -10.173 -12.470 1.00 96.81 197 LEU A O 1
ATOM 1580 N N . TYR A 1 198 ? 6.392 -9.053 -10.979 1.00 96.62 198 TYR A N 1
ATOM 1581 C CA . TYR A 1 198 ? 5.950 -10.217 -10.227 1.00 96.62 198 TYR A CA 1
ATOM 1582 C C . TYR A 1 198 ? 4.581 -10.671 -10.737 1.00 96.62 198 TYR A C 1
ATOM 1584 O O . TYR A 1 198 ? 3.664 -9.857 -10.846 1.00 96.62 198 TYR A O 1
ATOM 1592 N N . ASP A 1 199 ? 4.420 -11.956 -11.063 1.00 94.00 199 ASP A N 1
ATOM 1593 C CA . ASP A 1 199 ? 3.174 -12.496 -11.632 1.00 94.00 199 ASP A CA 1
ATOM 1594 C C . ASP A 1 199 ? 2.200 -13.099 -10.596 1.00 94.00 199 ASP A C 1
ATOM 1596 O O . ASP A 1 199 ? 1.190 -13.699 -10.972 1.00 94.00 199 A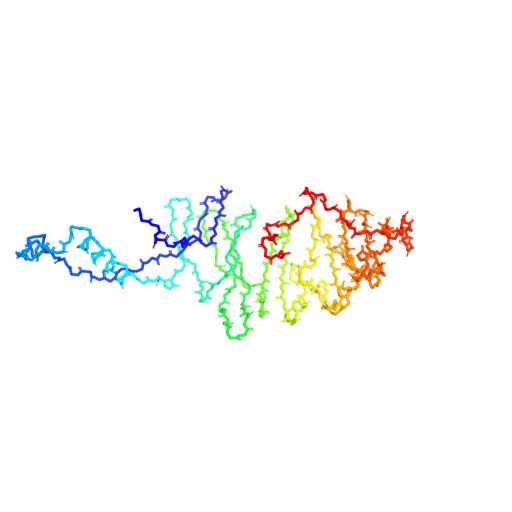SP A O 1
ATOM 1600 N N . GLY A 1 200 ? 2.503 -12.950 -9.302 1.00 92.62 200 GLY A N 1
ATOM 1601 C CA . GLY A 1 200 ? 1.827 -13.638 -8.196 1.00 92.62 200 GLY A CA 1
ATOM 1602 C C . GLY A 1 200 ? 2.560 -14.898 -7.717 1.00 92.62 200 GLY A C 1
ATOM 1603 O O . GLY A 1 200 ? 2.180 -15.496 -6.709 1.00 92.62 200 GLY A O 1
ATOM 1604 N N . LYS A 1 201 ? 3.600 -15.337 -8.437 1.00 92.50 201 LYS A N 1
ATOM 1605 C CA . LYS A 1 201 ? 4.402 -16.521 -8.098 1.00 92.50 201 LYS A CA 1
ATOM 1606 C C . LYS A 1 201 ? 5.890 -16.283 -8.283 1.00 92.50 201 LYS A C 1
ATOM 1608 O O . LYS A 1 201 ? 6.665 -16.625 -7.394 1.00 92.50 201 LYS A O 1
ATOM 1613 N N . VAL A 1 202 ? 6.278 -15.742 -9.432 1.00 93.94 202 VAL A N 1
ATOM 1614 C CA . VAL A 1 202 ? 7.669 -15.541 -9.831 1.00 93.94 202 VAL A CA 1
ATOM 1615 C C . VAL A 1 202 ? 7.901 -14.103 -10.269 1.00 93.94 202 VAL A C 1
ATOM 1617 O O . VAL A 1 202 ? 7.048 -13.467 -10.887 1.00 93.94 202 VAL A O 1
ATOM 1620 N N . GLU A 1 203 ? 9.088 -13.604 -9.948 1.00 95.62 203 GLU A N 1
ATOM 1621 C CA . GLU A 1 203 ? 9.594 -12.340 -10.464 1.00 95.62 203 GLU A CA 1
ATOM 1622 C C . GLU A 1 203 ? 10.233 -12.551 -11.842 1.00 95.62 203 GLU A C 1
ATOM 1624 O O . GLU A 1 203 ? 10.945 -13.527 -12.088 1.00 95.62 203 GLU A O 1
ATOM 1629 N N . THR A 1 204 ? 9.983 -11.614 -12.752 1.00 95.38 204 THR A N 1
ATOM 1630 C CA . THR A 1 204 ? 10.666 -11.486 -14.035 1.00 95.38 204 THR A CA 1
ATOM 1631 C C . THR A 1 204 ? 11.266 -10.093 -14.151 1.00 95.38 204 THR A C 1
ATOM 1633 O O . THR A 1 204 ? 10.544 -9.099 -14.217 1.00 95.38 204 THR A O 1
ATOM 1636 N N . LYS A 1 205 ? 12.590 -10.029 -14.265 1.00 96.56 205 LYS A N 1
ATOM 1637 C CA . LYS A 1 205 ? 13.307 -8.818 -14.662 1.00 96.56 205 LYS A CA 1
ATOM 1638 C C . LYS A 1 205 ? 13.003 -8.479 -16.126 1.00 96.56 205 LYS A C 1
ATOM 1640 O O . LYS A 1 205 ? 13.238 -9.302 -17.014 1.00 96.56 205 LYS A O 1
ATOM 1645 N N . ILE A 1 206 ? 12.469 -7.284 -16.370 1.00 96.88 206 ILE A N 1
ATOM 1646 C CA . ILE A 1 206 ? 12.098 -6.788 -17.703 1.00 96.88 206 ILE A CA 1
ATOM 1647 C C . ILE A 1 206 ? 13.298 -6.119 -18.376 1.00 96.88 206 ILE A C 1
ATOM 1649 O O . ILE A 1 206 ? 13.655 -6.502 -19.492 1.00 96.88 206 ILE A O 1
ATOM 1653 N N . ALA A 1 207 ? 13.903 -5.128 -17.719 1.00 97.25 207 ALA A N 1
ATOM 1654 C CA . ALA A 1 207 ? 15.033 -4.367 -18.245 1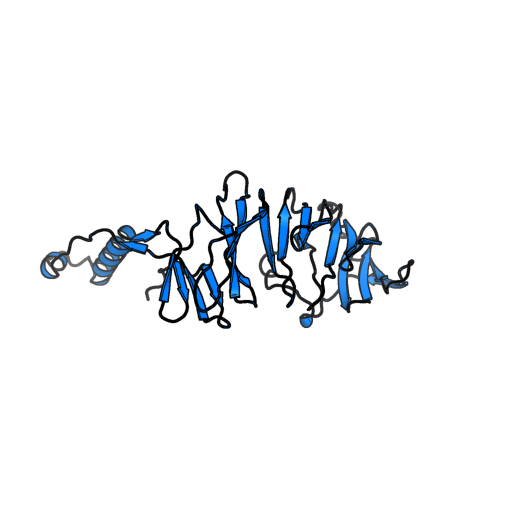.00 97.25 207 ALA A CA 1
ATOM 1655 C C . ALA A 1 207 ? 15.781 -3.630 -17.124 1.00 97.25 207 ALA A C 1
ATOM 1657 O O . ALA A 1 207 ? 15.187 -3.294 -16.101 1.00 97.25 207 ALA A O 1
ATOM 1658 N N . ASP A 1 208 ? 17.069 -3.393 -17.355 1.00 96.94 208 ASP A N 1
ATOM 1659 C CA . ASP A 1 208 ? 17.920 -2.504 -16.559 1.00 96.94 208 ASP A CA 1
ATOM 1660 C C . ASP A 1 208 ? 17.805 -1.055 -17.046 1.00 96.94 208 ASP A C 1
ATOM 1662 O O . ASP A 1 208 ? 17.332 -0.815 -18.160 1.00 96.94 208 ASP A O 1
ATOM 1666 N N . ASP A 1 209 ? 18.267 -0.113 -16.220 1.00 95.94 209 ASP A N 1
ATOM 1667 C CA . ASP A 1 209 ? 18.407 1.311 -16.556 1.00 95.94 209 ASP A CA 1
ATOM 1668 C C . ASP A 1 209 ? 17.112 1.958 -17.085 1.00 95.94 209 ASP A C 1
ATOM 1670 O O . ASP A 1 209 ? 17.111 2.807 -17.981 1.00 95.94 209 ASP A O 1
ATOM 1674 N N . VAL A 1 210 ? 15.974 1.546 -16.520 1.00 97.75 210 VAL A N 1
ATOM 1675 C CA . VAL A 1 210 ? 14.655 2.063 -16.884 1.00 97.75 210 VAL A CA 1
ATOM 1676 C C . VAL A 1 210 ? 14.350 3.305 -16.058 1.00 97.75 210 VAL A C 1
ATOM 1678 O O . VAL A 1 210 ? 14.314 3.238 -14.831 1.00 97.75 210 VAL A O 1
ATOM 1681 N N . SER A 1 211 ? 14.089 4.429 -16.727 1.00 95.75 211 SER A N 1
ATOM 1682 C CA . SER A 1 211 ? 13.734 5.691 -16.064 1.00 95.75 211 SER A CA 1
ATOM 1683 C C . SER A 1 211 ? 12.233 5.836 -15.848 1.00 95.75 211 SER A C 1
ATOM 1685 O O . SER A 1 211 ? 11.780 6.210 -14.769 1.00 95.75 211 SER A O 1
ATOM 1687 N N . TYR A 1 212 ? 11.432 5.475 -16.850 1.00 95.19 212 TYR A N 1
ATOM 1688 C CA . TYR A 1 212 ? 9.975 5.591 -16.783 1.00 95.19 212 TYR A CA 1
ATOM 1689 C C . TYR A 1 212 ? 9.314 4.328 -17.309 1.00 95.19 212 TYR A C 1
ATOM 1691 O O . TYR A 1 212 ? 9.755 3.773 -18.310 1.00 95.19 212 TYR A O 1
ATOM 1699 N N . PHE A 1 213 ? 8.198 3.925 -16.708 1.00 95.56 213 PHE A N 1
ATOM 1700 C CA . PHE A 1 213 ? 7.325 2.903 -17.273 1.00 95.56 213 PHE A CA 1
ATOM 1701 C C . PHE A 1 213 ? 5.872 3.370 -17.276 1.00 95.56 213 PHE A C 1
ATOM 1703 O O . PHE A 1 213 ? 5.472 4.256 -16.521 1.00 95.56 213 PHE A O 1
ATOM 1710 N N . SER A 1 214 ? 5.077 2.765 -18.150 1.00 94.12 214 SER A N 1
ATOM 1711 C CA . SER A 1 214 ? 3.632 2.898 -18.164 1.00 94.12 214 SER A CA 1
ATOM 1712 C C . SER A 1 214 ? 3.011 1.554 -18.554 1.00 94.12 214 SER A C 1
ATOM 1714 O O . SER A 1 214 ? 3.240 1.056 -19.666 1.00 94.12 214 SER A O 1
ATOM 1716 N N . PRO A 1 215 ? 2.250 0.917 -17.650 1.00 91.38 215 PRO A N 1
ATOM 1717 C CA . PRO A 1 215 ? 1.503 -0.281 -17.991 1.00 91.38 215 PRO A CA 1
ATOM 1718 C C . PRO A 1 215 ? 0.400 0.098 -18.988 1.00 91.38 215 PRO A C 1
ATOM 1720 O O . PRO A 1 215 ? -0.343 1.051 -18.772 1.00 91.38 215 PRO A O 1
ATOM 1723 N N . ILE A 1 216 ? 0.280 -0.651 -20.086 1.00 90.25 216 ILE A N 1
ATOM 1724 C CA . ILE A 1 216 ? -0.802 -0.488 -21.076 1.00 90.25 216 ILE A CA 1
ATOM 1725 C C . ILE A 1 216 ? -1.932 -1.475 -20.766 1.00 90.25 216 ILE A C 1
ATOM 1727 O O . ILE A 1 216 ? -3.115 -1.167 -20.897 1.00 90.25 216 ILE A O 1
ATOM 1731 N N . ASN A 1 217 ? -1.554 -2.696 -20.390 1.00 88.75 217 ASN A N 1
ATOM 1732 C CA . ASN A 1 217 ? -2.414 -3.752 -19.863 1.00 88.75 217 ASN A CA 1
ATOM 1733 C C . ASN A 1 217 ? -1.539 -4.821 -19.192 1.00 88.75 217 ASN A C 1
ATOM 1735 O O . ASN A 1 217 ? -0.318 -4.712 -19.173 1.00 88.75 217 ASN A O 1
ATOM 1739 N N . ASP A 1 218 ? -2.157 -5.886 -18.691 1.00 84.06 218 ASP A N 1
ATOM 1740 C CA . ASP A 1 218 ? -1.506 -6.969 -17.946 1.00 84.06 218 ASP A CA 1
ATOM 1741 C C . ASP A 1 218 ? -0.481 -7.808 -18.741 1.00 84.06 218 ASP A C 1
ATOM 1743 O O . ASP A 1 218 ? 0.112 -8.739 -18.185 1.00 84.06 218 ASP A O 1
ATOM 1747 N N . LYS A 1 219 ? -0.311 -7.513 -20.036 1.00 88.94 219 LYS A N 1
ATOM 1748 C CA . LYS A 1 219 ? 0.634 -8.161 -20.957 1.00 88.94 219 LYS A CA 1
ATOM 1749 C C . LYS A 1 219 ? 1.598 -7.187 -21.619 1.00 88.94 219 LYS A C 1
ATOM 1751 O O . LYS A 1 219 ? 2.588 -7.647 -22.174 1.00 88.94 219 LYS A O 1
ATOM 1756 N N . ASN A 1 220 ? 1.290 -5.891 -21.633 1.00 94.00 220 ASN A N 1
ATOM 1757 C CA . ASN A 1 220 ? 2.015 -4.891 -22.408 1.00 94.00 220 ASN A CA 1
ATOM 1758 C C . ASN A 1 220 ? 2.436 -3.736 -21.511 1.00 94.00 220 ASN A C 1
ATOM 1760 O O . ASN A 1 220 ? 1.591 -3.072 -20.909 1.00 94.00 220 ASN A O 1
ATOM 1764 N N . ILE A 1 221 ? 3.739 -3.486 -21.462 1.00 95.94 221 ILE A N 1
ATOM 1765 C CA . ILE A 1 221 ? 4.343 -2.449 -20.629 1.00 95.94 221 ILE A CA 1
ATOM 1766 C C . ILE A 1 221 ? 5.267 -1.631 -21.519 1.00 95.94 221 ILE A C 1
ATOM 1768 O O . ILE A 1 221 ? 6.208 -2.176 -22.101 1.00 95.94 221 ILE A O 1
ATOM 1772 N N . ALA A 1 222 ? 4.968 -0.342 -21.648 1.00 97.19 222 ALA A N 1
ATOM 1773 C CA . ALA A 1 222 ? 5.861 0.611 -22.285 1.00 97.19 222 ALA A CA 1
ATOM 1774 C C . ALA A 1 222 ? 6.856 1.128 -21.249 1.00 97.19 222 ALA A C 1
ATOM 1776 O O . ALA A 1 222 ? 6.479 1.363 -20.101 1.00 97.19 222 ALA A O 1
ATOM 1777 N N . TYR A 1 223 ? 8.107 1.318 -21.642 1.00 97.69 223 TYR A N 1
ATOM 1778 C CA . TYR A 1 223 ? 9.114 1.897 -20.766 1.00 97.69 223 TYR A CA 1
ATOM 1779 C C . TYR A 1 223 ? 10.176 2.665 -21.555 1.00 97.69 223 TYR A C 1
ATOM 1781 O O . TYR A 1 223 ? 10.392 2.395 -22.737 1.00 97.69 223 TYR A O 1
ATOM 1789 N N . LEU A 1 224 ? 10.792 3.643 -20.894 1.00 97.81 224 LEU A N 1
ATOM 1790 C CA . LEU A 1 224 ? 11.900 4.441 -21.403 1.00 97.81 224 LEU A CA 1
ATOM 1791 C C . LEU A 1 224 ? 13.190 3.994 -20.729 1.00 97.81 224 LEU A C 1
ATOM 1793 O O . LEU A 1 224 ? 13.268 3.965 -19.499 1.00 97.81 224 LEU A O 1
ATOM 1797 N N . MET A 1 225 ? 14.192 3.692 -21.544 1.00 95.19 225 MET A N 1
ATOM 1798 C CA . MET A 1 225 ? 15.565 3.450 -21.105 1.00 95.19 225 MET A CA 1
ATOM 1799 C C . MET A 1 225 ? 16.519 4.437 -21.777 1.00 95.19 225 MET A C 1
ATOM 1801 O O . MET A 1 225 ? 16.113 5.174 -22.680 1.00 95.19 225 MET A O 1
ATOM 1805 N N . ASP A 1 226 ? 17.766 4.484 -21.304 1.00 91.94 226 ASP A N 1
ATOM 1806 C CA . ASP A 1 226 ? 18.793 5.415 -21.797 1.00 91.94 226 ASP A CA 1
ATOM 1807 C C . ASP A 1 226 ? 18.320 6.885 -21.791 1.00 91.94 226 ASP A C 1
ATOM 1809 O O . ASP A 1 226 ? 18.700 7.703 -22.637 1.00 91.94 226 ASP A O 1
ATOM 1813 N N . TYR A 1 227 ? 17.454 7.233 -20.830 1.00 94.06 227 TYR A N 1
ATOM 1814 C CA . TYR A 1 227 ? 16.854 8.556 -20.755 1.00 94.06 227 TYR A CA 1
ATOM 1815 C C . TYR A 1 227 ? 17.880 9.590 -20.299 1.00 94.06 227 TYR A C 1
ATOM 1817 O O . TYR A 1 227 ? 18.485 9.506 -19.229 1.00 94.06 227 TYR A O 1
ATOM 1825 N N . ARG A 1 228 ? 18.058 10.616 -21.122 1.00 92.50 228 ARG A N 1
ATOM 1826 C CA . ARG A 1 228 ? 18.972 11.722 -20.870 1.00 92.50 228 ARG A CA 1
ATOM 1827 C C . ARG A 1 228 ? 18.205 12.924 -20.362 1.00 92.50 228 ARG A C 1
ATOM 1829 O O . ARG A 1 228 ? 17.544 13.609 -21.138 1.00 92.50 228 ARG A O 1
ATOM 1836 N N . PHE A 1 229 ? 18.338 13.204 -19.071 1.00 89.38 229 PHE A N 1
ATOM 1837 C CA . PHE A 1 229 ? 17.660 14.320 -18.408 1.00 89.38 229 PHE A CA 1
ATOM 1838 C C . PHE A 1 229 ? 18.055 15.699 -18.944 1.00 89.38 229 PHE A C 1
ATOM 1840 O O . PHE A 1 229 ? 17.232 16.603 -18.938 1.00 89.38 229 PHE A O 1
ATOM 1847 N N . ASP A 1 230 ? 19.268 15.866 -19.475 1.00 93.06 230 ASP A N 1
ATOM 1848 C CA . ASP A 1 230 ? 19.699 17.112 -20.125 1.00 93.06 230 ASP A CA 1
ATOM 1849 C C . ASP A 1 230 ? 18.997 17.365 -21.469 1.00 93.06 230 ASP A C 1
ATOM 1851 O O . ASP A 1 230 ? 18.978 18.496 -21.955 1.00 93.06 230 ASP A O 1
ATOM 1855 N N . ARG A 1 231 ? 18.436 16.318 -22.086 1.00 92.56 231 ARG A N 1
ATOM 1856 C CA . ARG A 1 231 ? 17.740 16.393 -23.380 1.00 92.56 231 ARG A CA 1
ATOM 1857 C C . ARG A 1 231 ? 16.268 16.019 -23.315 1.00 92.56 231 ARG A C 1
ATOM 1859 O O . ARG A 1 231 ? 15.604 16.133 -24.340 1.00 92.56 231 ARG A O 1
ATOM 1866 N N . GLU A 1 232 ? 15.811 15.551 -22.159 1.00 94.06 232 GLU A N 1
ATOM 1867 C CA . GLU A 1 232 ? 14.464 15.045 -21.903 1.00 94.06 232 GLU A CA 1
ATOM 1868 C C . GLU A 1 232 ? 14.020 14.000 -22.936 1.00 94.06 232 GLU A C 1
ATOM 1870 O O . GLU A 1 232 ? 12.968 14.123 -23.565 1.00 94.06 232 GLU A O 1
ATOM 1875 N N . LYS A 1 233 ? 14.883 13.009 -23.192 1.00 96.56 233 LYS A N 1
ATOM 1876 C CA . LYS A 1 233 ? 14.697 12.021 -24.262 1.00 96.56 233 LYS A CA 1
ATOM 1877 C C . LYS A 1 233 ? 15.308 10.674 -23.913 1.00 96.56 233 LYS A C 1
ATOM 1879 O O . LYS A 1 233 ? 16.445 10.637 -23.444 1.00 96.56 233 LYS A O 1
ATOM 1884 N N . GLY A 1 234 ? 14.604 9.594 -24.237 1.00 96.75 234 GLY A N 1
ATOM 1885 C CA . GLY A 1 234 ? 15.102 8.219 -24.158 1.00 96.75 234 GLY A CA 1
ATOM 1886 C C . GLY A 1 234 ? 14.509 7.319 -25.239 1.00 96.75 234 GLY A C 1
ATOM 1887 O O . GLY A 1 234 ? 13.756 7.776 -26.106 1.00 96.75 234 GLY A O 1
ATOM 1888 N N . ASP A 1 235 ? 14.841 6.037 -25.160 1.00 97.94 235 ASP A N 1
ATOM 1889 C CA . ASP A 1 235 ? 14.403 5.028 -26.119 1.00 97.94 235 ASP A CA 1
ATOM 1890 C C . ASP A 1 235 ? 13.161 4.301 -25.604 1.00 97.94 235 ASP A C 1
ATOM 1892 O O . ASP A 1 235 ? 13.133 3.772 -24.489 1.00 97.94 235 ASP A O 1
ATOM 1896 N N . LEU A 1 236 ? 12.113 4.287 -26.429 1.00 98.19 236 LEU A N 1
ATOM 1897 C CA . LEU A 1 236 ? 10.835 3.670 -26.115 1.00 98.19 236 LEU A CA 1
ATOM 1898 C C . LEU A 1 236 ? 10.836 2.194 -26.479 1.00 98.19 236 LEU A C 1
ATOM 1900 O O . LEU A 1 236 ? 10.920 1.804 -27.647 1.00 98.19 236 LEU A O 1
ATOM 1904 N N . MET A 1 237 ? 10.611 1.382 -25.458 1.00 98.19 237 MET A N 1
ATOM 1905 C CA . MET A 1 237 ? 10.578 -0.065 -25.543 1.00 98.19 237 MET A CA 1
ATOM 1906 C C . MET A 1 237 ? 9.211 -0.598 -25.115 1.00 98.19 237 MET A C 1
ATOM 1908 O O . MET A 1 237 ? 8.536 -0.036 -24.251 1.00 98.19 237 MET A O 1
ATOM 1912 N N . LEU A 1 238 ? 8.809 -1.722 -25.705 1.00 97.81 238 LEU A N 1
ATOM 1913 C CA . LEU A 1 238 ? 7.595 -2.450 -25.351 1.00 97.81 238 LEU A CA 1
ATOM 1914 C C . LEU A 1 238 ? 7.937 -3.864 -24.882 1.00 97.81 238 LEU A C 1
ATOM 1916 O O . LEU A 1 238 ? 8.401 -4.703 -25.663 1.00 97.81 238 LEU A O 1
ATOM 1920 N N . TYR A 1 239 ? 7.628 -4.158 -23.624 1.00 97.25 239 TYR A N 1
ATOM 1921 C CA . TYR A 1 239 ? 7.588 -5.521 -23.114 1.00 97.25 239 TYR A CA 1
ATOM 1922 C C . TYR A 1 239 ? 6.205 -6.128 -23.363 1.00 97.25 239 TYR A C 1
ATOM 1924 O O . TYR A 1 239 ? 5.193 -5.551 -22.976 1.00 97.25 239 TYR A O 1
ATOM 1932 N N . ASN A 1 240 ? 6.166 -7.296 -24.007 1.00 95.25 240 ASN A N 1
ATOM 1933 C CA . ASN A 1 240 ? 4.940 -8.018 -24.380 1.00 95.25 240 ASN A CA 1
ATOM 1934 C C . ASN A 1 240 ? 4.943 -9.486 -23.901 1.00 95.25 240 ASN A C 1
ATOM 1936 O O . ASN A 1 240 ? 4.362 -10.362 -24.547 1.00 95.25 240 ASN A O 1
ATOM 1940 N N . GLY A 1 241 ? 5.682 -9.780 -22.824 1.00 92.12 241 GLY A N 1
ATOM 1941 C CA . GLY A 1 241 ? 5.888 -11.139 -22.304 1.00 92.12 241 GLY A CA 1
ATOM 1942 C C . GLY A 1 241 ? 6.974 -11.950 -23.024 1.00 92.12 241 GLY A C 1
ATOM 1943 O O . GLY A 1 241 ? 7.293 -13.063 -22.610 1.00 92.12 241 GLY A O 1
ATOM 1944 N N . LYS A 1 242 ? 7.563 -11.427 -24.108 1.00 90.38 242 LYS A N 1
ATOM 1945 C CA . LYS A 1 242 ? 8.691 -12.073 -24.794 1.00 90.38 242 LYS A CA 1
ATOM 1946 C C . LYS A 1 242 ? 10.006 -11.779 -24.078 1.00 90.38 242 LYS A C 1
ATOM 1948 O O . LYS A 1 242 ? 10.188 -10.721 -23.489 1.00 90.38 242 LYS A O 1
ATOM 1953 N N . LYS A 1 243 ? 10.973 -12.691 -24.233 1.00 87.56 243 LYS A N 1
ATOM 1954 C CA . LYS A 1 243 ? 12.330 -12.553 -23.673 1.00 87.56 243 LYS A CA 1
ATOM 1955 C C . LYS A 1 243 ? 13.063 -11.289 -24.141 1.00 87.56 243 LYS A C 1
ATOM 1957 O O . LYS A 1 243 ? 13.912 -10.787 -23.418 1.00 87.56 243 LYS A O 1
ATOM 1962 N N . LYS A 1 244 ? 12.792 -10.819 -25.363 1.00 90.62 244 LYS A N 1
ATOM 1963 C CA . LYS A 1 244 ? 13.356 -9.571 -25.887 1.00 90.62 244 LYS A CA 1
ATOM 1964 C C . LYS A 1 244 ? 12.246 -8.528 -26.028 1.00 90.62 244 LYS A C 1
ATOM 1966 O O . LYS A 1 244 ? 11.230 -8.855 -26.653 1.00 90.62 244 LYS A O 1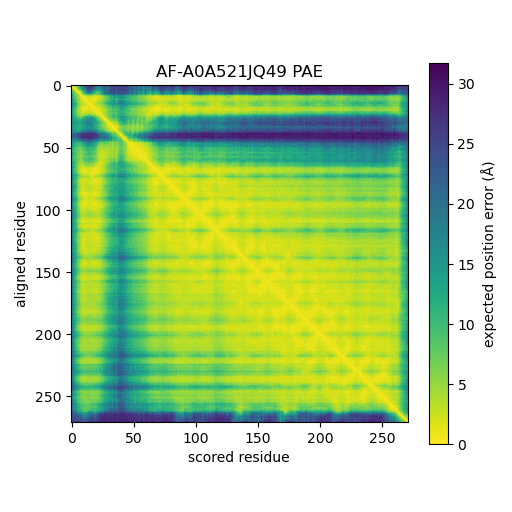
ATOM 1971 N N . PRO A 1 245 ? 12.440 -7.309 -25.502 1.00 93.00 245 PRO A N 1
ATOM 1972 C CA . PRO A 1 245 ? 11.512 -6.211 -25.720 1.00 93.00 245 PRO A CA 1
ATOM 1973 C C . PRO A 1 245 ? 11.515 -5.782 -27.192 1.00 93.00 245 PRO A C 1
ATOM 1975 O O . PRO A 1 245 ? 12.444 -6.074 -27.948 1.00 93.00 245 PRO A O 1
ATOM 1978 N N . THR A 1 246 ? 10.446 -5.110 -27.607 1.00 97.06 246 THR A N 1
ATOM 1979 C CA . THR A 1 246 ? 10.295 -4.561 -28.961 1.00 97.06 246 THR A CA 1
ATOM 1980 C C . THR A 1 246 ? 10.641 -3.071 -28.930 1.00 97.06 246 THR A C 1
ATOM 1982 O O . THR A 1 246 ? 9.942 -2.342 -28.230 1.00 97.06 246 THR A O 1
ATOM 1985 N N . PRO A 1 247 ? 11.677 -2.605 -29.651 1.00 97.56 247 PRO A N 1
ATOM 1986 C CA . PRO A 1 247 ? 11.909 -1.176 -29.842 1.00 97.56 247 PRO A CA 1
ATOM 1987 C C . PRO A 1 247 ? 10.738 -0.557 -30.602 1.00 97.56 247 PRO A C 1
ATOM 1989 O O . PRO A 1 247 ? 10.274 -1.140 -31.586 1.00 97.56 247 PRO A O 1
ATOM 1992 N N . ILE A 1 248 ? 10.256 0.593 -30.143 1.00 97.94 248 ILE A N 1
ATOM 1993 C CA . ILE A 1 248 ? 9.117 1.294 -30.744 1.00 97.94 248 ILE A CA 1
ATOM 1994 C C . ILE A 1 248 ? 9.569 2.600 -31.385 1.00 97.94 248 ILE A C 1
ATOM 1996 O O . ILE A 1 248 ? 9.248 2.834 -32.547 1.00 97.94 248 ILE A O 1
ATOM 2000 N N . ASP A 1 249 ? 10.297 3.430 -30.639 1.00 98.12 249 ASP A N 1
ATOM 2001 C CA . ASP A 1 249 ? 10.763 4.740 -31.093 1.00 98.12 249 ASP A CA 1
ATOM 2002 C C . ASP A 1 249 ? 11.984 5.192 -30.275 1.00 98.12 249 ASP A C 1
ATOM 2004 O O . ASP A 1 249 ? 12.287 4.619 -29.229 1.00 98.12 249 ASP A O 1
ATOM 2008 N N . THR A 1 250 ? 12.674 6.222 -30.748 1.00 97.56 250 THR A N 1
ATOM 2009 C CA . THR A 1 250 ? 13.816 6.866 -30.078 1.00 97.56 250 THR A CA 1
ATOM 2010 C C . THR A 1 250 ? 13.511 8.343 -29.857 1.00 97.56 250 THR A C 1
ATOM 2012 O O . THR A 1 250 ? 12.601 8.881 -30.483 1.00 97.56 250 THR A O 1
ATOM 2015 N N . ASP A 1 251 ? 14.283 9.031 -29.014 1.00 96.50 251 ASP A N 1
ATOM 2016 C CA . ASP A 1 251 ? 14.073 10.458 -28.722 1.00 96.50 251 ASP A CA 1
ATOM 2017 C C . ASP A 1 251 ? 12.681 10.772 -28.115 1.00 96.50 251 ASP A C 1
ATOM 2019 O O . ASP A 1 251 ? 12.135 11.866 -28.294 1.00 96.50 251 ASP A O 1
ATOM 2023 N N . VAL A 1 252 ? 12.108 9.828 -27.361 1.00 97.81 252 VAL A N 1
ATOM 2024 C CA . VAL A 1 252 ? 10.800 9.983 -26.709 1.00 97.81 252 VAL A CA 1
ATOM 2025 C C . VAL A 1 252 ? 10.947 10.710 -25.377 1.00 97.81 252 VAL A C 1
ATOM 2027 O O . VAL A 1 252 ? 11.746 10.318 -24.527 1.00 97.81 252 VAL A O 1
ATOM 2030 N N . THR A 1 253 ? 10.140 11.754 -25.183 1.00 95.06 253 THR A N 1
ATOM 2031 C CA . THR A 1 253 ? 10.199 12.618 -23.993 1.00 95.06 253 THR A CA 1
ATOM 2032 C C . THR A 1 253 ? 9.357 12.128 -22.824 1.00 95.06 253 THR A C 1
ATOM 2034 O O . THR A 1 253 ? 9.745 12.303 -21.676 1.00 95.06 253 THR A O 1
ATOM 2037 N N . ALA A 1 254 ? 8.196 11.525 -23.076 1.00 93.12 254 ALA A N 1
ATOM 2038 C CA . ALA A 1 254 ? 7.293 11.163 -21.990 1.00 93.12 254 ALA A CA 1
ATOM 2039 C C . ALA A 1 254 ? 6.409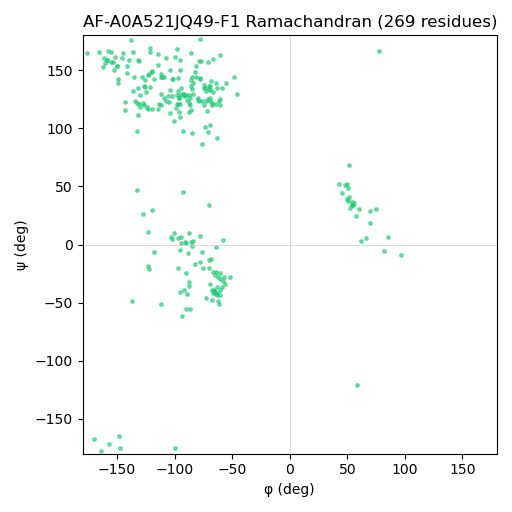 9.965 -22.326 1.00 93.12 254 ALA A C 1
ATOM 2041 O O . ALA A 1 254 ? 5.994 9.765 -23.468 1.00 93.12 254 ALA A O 1
ATOM 2042 N N . LEU A 1 255 ? 6.059 9.222 -21.277 1.00 93.06 255 LEU A N 1
ATOM 2043 C CA . LEU A 1 255 ? 4.983 8.240 -21.283 1.00 93.06 255 LEU A CA 1
ATOM 2044 C C . LEU A 1 255 ? 3.763 8.837 -20.588 1.00 93.06 255 LEU A C 1
ATOM 2046 O O . LEU A 1 255 ? 3.857 9.307 -19.455 1.00 93.06 255 LEU A O 1
ATOM 2050 N N . LEU A 1 256 ? 2.606 8.789 -21.243 1.00 89.19 256 LEU A N 1
ATOM 2051 C CA . LEU A 1 256 ? 1.353 9.245 -20.648 1.00 89.19 256 LEU A CA 1
ATOM 2052 C C . LEU A 1 256 ? 0.611 8.065 -20.028 1.00 89.19 256 LEU A C 1
ATOM 2054 O O . LEU A 1 256 ? 0.252 7.113 -20.720 1.00 89.19 256 LEU A O 1
ATOM 2058 N N . TRP A 1 257 ? 0.352 8.151 -18.725 1.00 84.75 257 TRP A N 1
ATOM 2059 C CA . TRP A 1 257 ? -0.422 7.140 -18.018 1.00 84.75 257 TRP A CA 1
ATOM 2060 C C . TRP A 1 257 ? -1.902 7.245 -18.362 1.00 84.75 257 TRP A C 1
ATOM 2062 O O . TRP A 1 257 ? -2.494 8.324 -18.345 1.00 84.75 257 TRP A O 1
ATOM 2072 N N . ASN A 1 258 ? -2.525 6.097 -18.627 1.00 82.31 258 ASN A N 1
ATOM 2073 C CA . ASN A 1 258 ? -3.975 6.014 -18.683 1.00 82.31 258 ASN A CA 1
ATOM 2074 C C . ASN A 1 258 ? -4.530 6.242 -17.265 1.00 82.31 258 ASN A C 1
ATOM 2076 O O . ASN A 1 258 ? -4.251 5.421 -16.390 1.00 82.31 258 ASN A O 1
ATOM 2080 N N . PRO A 1 259 ? -5.361 7.273 -17.017 1.00 81.19 259 PRO A N 1
ATOM 2081 C CA . PRO A 1 259 ? -5.886 7.543 -15.678 1.00 81.19 259 PRO A CA 1
ATOM 2082 C C . PRO A 1 259 ? -6.659 6.367 -15.067 1.00 81.19 259 PRO A C 1
ATOM 2084 O O . PRO A 1 259 ? -6.673 6.196 -13.854 1.00 81.19 259 PRO A O 1
ATOM 2087 N N . LYS A 1 260 ? -7.262 5.507 -15.901 1.00 79.88 260 LYS A N 1
ATOM 2088 C CA . LYS A 1 260 ? -7.967 4.290 -15.454 1.00 79.88 260 LYS A CA 1
ATOM 2089 C C . LYS A 1 260 ? -7.035 3.207 -14.913 1.00 79.88 260 LYS A C 1
ATOM 2091 O O . LYS A 1 260 ? -7.508 2.226 -14.352 1.00 79.88 260 LYS A O 1
ATOM 2096 N N . MET A 1 261 ? -5.737 3.347 -15.153 1.00 78.62 261 MET A N 1
ATOM 2097 C CA . MET A 1 261 ? -4.709 2.417 -14.712 1.00 78.62 261 MET A CA 1
ATOM 2098 C C . MET A 1 261 ? -3.958 2.930 -13.496 1.00 78.62 261 MET A C 1
ATOM 2100 O O . MET A 1 261 ? -3.019 2.272 -13.089 1.00 78.62 261 MET A O 1
ATOM 2104 N N . ILE A 1 262 ? -4.336 4.062 -12.907 1.00 76.19 262 ILE A N 1
ATOM 2105 C CA . ILE A 1 262 ? -3.679 4.569 -11.704 1.00 76.19 262 ILE A CA 1
ATOM 2106 C C . ILE A 1 262 ? -4.199 3.783 -10.496 1.00 76.19 262 ILE A C 1
ATOM 2108 O O . ILE A 1 262 ? -5.405 3.716 -10.259 1.00 76.19 262 ILE A O 1
ATOM 2112 N N . TRP A 1 263 ? -3.284 3.163 -9.753 1.00 77.56 263 TRP A N 1
ATOM 2113 C CA . TRP A 1 263 ? -3.581 2.522 -8.474 1.00 77.56 263 TRP A CA 1
ATOM 2114 C C . TRP A 1 263 ? -3.335 3.513 -7.333 1.00 77.56 263 TRP A C 1
ATOM 2116 O O . TRP A 1 263 ? -2.272 4.125 -7.262 1.00 77.56 263 TRP A O 1
ATOM 2126 N N . GLY A 1 264 ? -4.320 3.657 -6.443 1.00 63.41 264 GLY A N 1
ATOM 2127 C CA . GLY A 1 264 ? -4.246 4.555 -5.291 1.00 63.41 264 GLY A CA 1
ATOM 2128 C C . GLY A 1 264 ? -4.465 6.036 -5.632 1.00 63.41 264 GLY A C 1
ATOM 2129 O O . GLY A 1 264 ? -4.467 6.452 -6.787 1.00 63.41 264 GLY A O 1
ATOM 2130 N N . SER A 1 265 ? -4.686 6.848 -4.598 1.00 49.25 265 SER A N 1
ATOM 2131 C CA . SER A 1 265 ? -4.970 8.292 -4.687 1.00 49.25 265 SER A CA 1
ATOM 2132 C C . SER A 1 265 ? -3.755 9.191 -4.388 1.00 49.25 265 SER A C 1
ATOM 2134 O O . SER A 1 265 ? -3.902 10.405 -4.262 1.00 49.25 265 SER A O 1
ATOM 2136 N N . TYR A 1 266 ? -2.546 8.630 -4.285 1.00 47.78 266 TYR A N 1
ATOM 2137 C CA . TYR A 1 266 ? -1.342 9.326 -3.804 1.00 47.78 266 TYR A CA 1
ATOM 2138 C C . TYR A 1 266 ? -0.485 9.974 -4.907 1.00 47.78 266 TYR A C 1
ATOM 2140 O O . TYR A 1 266 ? 0.737 9.889 -4.879 1.00 47.78 266 TYR A O 1
ATOM 2148 N N . TRP A 1 267 ? -1.103 10.682 -5.855 1.00 40.62 267 TRP A N 1
ATOM 2149 C CA . TRP A 1 267 ? -0.360 11.520 -6.816 1.00 40.62 267 TRP A CA 1
ATOM 2150 C C . TRP A 1 267 ? -0.170 12.978 -6.359 1.00 40.62 267 TRP A C 1
ATOM 2152 O O . TRP A 1 267 ? 0.429 13.774 -7.073 1.00 40.62 267 TRP A O 1
ATOM 2162 N N . TYR A 1 268 ? -0.637 13.353 -5.163 1.00 33.50 268 TYR A N 1
ATOM 2163 C CA . TYR A 1 268 ? -0.630 14.756 -4.723 1.00 33.50 268 TYR A CA 1
ATOM 2164 C C . TYR A 1 268 ? 0.682 15.274 -4.104 1.00 33.50 268 TYR A C 1
ATOM 2166 O O . TYR A 1 268 ? 0.712 16.432 -3.702 1.00 33.50 268 TYR A O 1
ATOM 2174 N N . TYR A 1 269 ? 1.764 14.487 -4.046 1.00 31.22 269 TYR A N 1
ATOM 2175 C CA . TYR A 1 269 ? 3.006 14.910 -3.368 1.00 31.22 269 TYR A CA 1
ATOM 2176 C C . TYR A 1 269 ? 4.286 14.899 -4.219 1.00 31.22 269 TYR A C 1
ATOM 2178 O O . TYR A 1 269 ? 5.363 15.095 -3.667 1.00 31.22 269 TYR A O 1
ATOM 2186 N N . PHE A 1 270 ? 4.200 14.727 -5.543 1.00 30.64 270 PHE A N 1
ATOM 2187 C CA . PHE A 1 270 ? 5.391 14.671 -6.409 1.00 30.64 270 PHE A CA 1
ATOM 2188 C C . PHE A 1 270 ? 5.292 15.556 -7.663 1.00 30.64 270 PHE A C 1
ATOM 2190 O O . PHE A 1 270 ? 5.622 15.121 -8.765 1.00 30.64 270 PHE A O 1
ATOM 2197 N N . TYR A 1 271 ? 4.859 16.806 -7.473 1.00 28.11 271 TYR A N 1
ATOM 2198 C CA . TYR A 1 271 ? 5.147 17.925 -8.378 1.00 28.11 271 TYR A CA 1
ATOM 2199 C C . TYR A 1 271 ? 5.872 19.027 -7.612 1.00 28.11 271 TYR A C 1
ATOM 2201 O O . TYR A 1 271 ? 5.433 19.320 -6.476 1.00 28.11 271 TYR A O 1
#

pLDDT: mean 87.9, std 14.61, range [28.11, 98.62]

Foldseek 3Di:
DPPPPPPQFQEADPLQRKTKGWDWDFDDQDDDDPCVLPPDPPPPDDPVNSVVVVVVSRVVRTDIDQWMWMDGPPDIDTAPAGPKHDWYQDPQRKIWIFGPADPVLQWGWIWIWDQDPRDIDHIDTLGGQWNDWDAAAQERWIWTFHDDDPQFAWIDISNHTPDGQWNNVQWFHFHPAPKIWTFHPADPVLQFGFIWIDRNDDIDTDDGQWNDWEDPHPQKIWTFHPQDPVQLWGWIWIGRPDPDIDTDDGRDRDDDYDPVRDGDDPPPPDD

Mean predicted aligned error: 7.95 Å

Radius of gyration: 25.4 Å; Cα contacts (8 Å, |Δi|>4): 545; chains: 1; bounding box: 47×66×66 Å

Nearest PDB structures (foldseek):
  6fyy-assembly1_s  TM=3.960E-01  e=1.263E-02  Saccharomyces cerevisiae
  6rte-assembly1_A  TM=3.497E-01  e=4.631E-03  Pseudomonas aeruginosa
  5hx0-assembly1_B  TM=3.135E-01  e=5.839E-02  Dyadobacter fermentans DSM 18053
  7cec-assembly1_C  TM=1.770E-01  e=1.123E+00  Homo sapiens

Sequence (271 aa):
MASDVGNYQLSTSSIVSAVVYQKNNMSSINTQKLSEIITSDDNYYSVYDYIYDLQEKIRASRNLSDDIYLALGEKETTIDCINARNWSINKAGSIYFLDDYNDEKGYGTLMFAAIKNGSLEKPVKIDDDVMGYQFGNENENIFYFKDIKNSSGDVYMNNKLVASDVYISSLYNYKDTDKLLYYIDYSDKSQSGTLCLYDGKVETKIADDVSYFSPINDKNIAYLMDYRFDREKGDLMLYNGKKKPTPIDTDVTALLWNPKMIWGSYWYYFY

Solvent-accessible surface area (backbone atoms only — not comparable to full-atom values): 15678 Å² total; per-residue (Å²): 129,92,82,79,72,71,81,44,67,55,32,61,36,82,86,62,44,34,38,33,31,50,51,70,44,72,56,91,74,87,86,76,59,71,72,75,73,68,68,64,93,60,93,79,73,50,76,64,55,59,53,48,54,52,50,49,54,55,52,74,36,47,41,76,41,91,60,40,36,36,38,47,72,96,43,76,48,74,56,92,70,46,73,58,42,77,51,41,49,50,92,85,44,32,38,35,30,28,28,64,43,37,79,93,80,52,29,12,29,34,32,38,25,50,59,55,96,92,40,78,47,78,68,41,81,75,48,72,62,32,55,50,72,49,72,39,30,86,44,87,46,41,38,35,32,28,78,70,53,96,64,20,16,33,37,28,47,76,94,37,82,74,47,65,46,28,29,59,92,50,60,42,45,42,73,67,50,68,30,34,35,32,28,27,76,59,33,87,88,73,48,23,13,32,35,34,38,33,68,68,84,54,78,41,81,74,44,69,56,30,52,46,75,35,75,78,51,103,57,34,35,41,34,27,27,77,56,36,80,94,72,51,27,14,36,32,33,35,38,64,84,53,98,66,65,43,81,75,51,66,73,44,66,80,81,83,74,55,76,92,71,61,65,79,85,82,75,85,80,81,127

Secondary structure (DSSP, 8-state):
----S---EEEEETTTTEEEEEEEEEPPPPPPPHHHHS----TTS-HHHHHHHHHHHHHHTEEEEEEEEEEETTEEEEE--SS-EEEEE-TTS-EEEEEEEETTTTEEEEEEE-EETTEEPPPEEEEEEE-EEEE-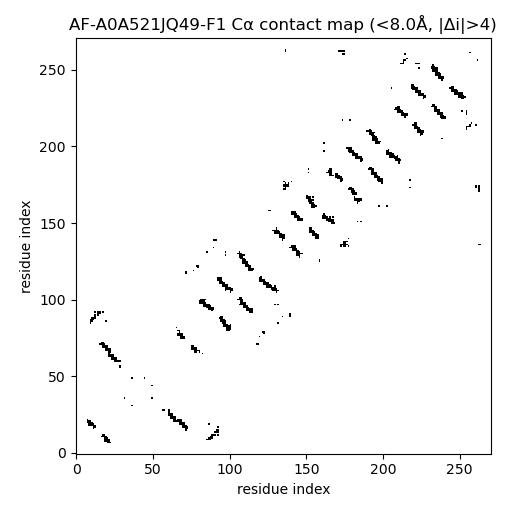SSSS-EEEEEEEETTEEEEEETTEEEEEEEEGGG-EE-TTSS-EEEEEEEETTTTEEEEEEE-SS-EEEEEEEEEEEEEEETTEEEEEEEEETTTTEEEEEEE-SSSSPEEEEEEE--PPPPGGG--SS--TT--